Protein AF-A0A841CAV8-F1 (afdb_monomer)

Mean predicted aligned error: 8.05 Å

Radius of gyration: 26.94 Å; Cα contacts (8 Å, |Δi|>4): 387; chains: 1; bounding box: 89×39×84 Å

Sequence (349 aa):
MVSGVLVPITGLLGVVVVVTGWLSVLRTVFTPRRTSSRIARGSVRAVVAVVFPLARHLPHQLRERVLDTCTPVSVFLMAWCWLGLQVVGFGLLAVSTGATPPRFTEVVRFFMLEGVGAAAGLVLPAWVSCVMVLSVFMVHLLRLTDSFRRRELSVAGLMATAETPLDAESLLADYLRTGSREQLDGMFAQWSAWLADIRATHVSYPSLLYYRPASQFVWLRAAVVVLDAAALVQAVAPNWAPPHTRALLHTGTCCLHESAIRLGLHVPKSVVSLHGREEHAFTDSVRGAVSAGLPPERTGQDAWWAFQAARTRYAPHISAISARLMYDFELPAPPVEPVPDVRKKVPSA

Solvent-accessible surface area (backbone atoms only — not comparable to full-atom values): 18844 Å² total; per-residue (Å²): 113,74,70,71,58,48,33,60,52,38,28,50,51,9,51,54,37,35,52,50,32,50,52,40,50,46,36,46,67,74,46,98,47,94,58,41,26,71,57,58,53,45,23,37,50,55,40,47,68,54,50,53,68,58,35,72,79,42,59,69,76,57,20,54,58,56,47,49,46,42,29,63,52,16,54,50,46,29,50,51,53,44,49,47,31,43,55,52,10,49,49,29,38,27,39,38,53,71,29,74,80,70,49,74,68,50,50,52,36,35,68,69,69,46,62,62,73,68,29,39,85,50,27,62,61,47,43,52,50,50,52,50,53,52,54,52,48,52,54,41,53,54,54,51,52,53,54,49,49,58,58,49,49,57,42,52,51,53,57,75,75,48,65,89,77,82,44,29,56,57,55,44,25,52,42,34,61,71,66,34,62,63,58,47,23,52,52,30,43,51,52,23,51,50,33,47,49,49,39,59,46,42,38,43,38,64,46,58,78,49,53,66,62,97,54,94,72,37,65,66,58,52,50,46,29,55,46,47,29,36,29,49,40,50,20,32,17,63,86,75,38,41,85,29,37,61,53,22,53,50,33,43,23,53,28,34,48,54,50,24,51,75,72,71,50,84,74,79,92,52,87,66,64,52,83,92,38,81,88,57,58,64,71,56,49,50,51,49,36,41,75,26,64,45,62,79,73,41,54,74,68,61,17,48,52,47,26,27,67,50,41,36,58,32,52,57,36,46,55,52,44,34,62,74,67,66,55,86,60,95,53,78,75,77,76,93,66,82,80,78,73,81,84,78,81,69,83,82,127

Organism: NCBI:txid1051531

Structure (mmCIF, N/CA/C/O backbone):
data_AF-A0A841CAV8-F1
#
_entry.id   AF-A0A841CAV8-F1
#
loop_
_atom_site.group_PDB
_atom_site.id
_atom_site.type_symbol
_atom_site.label_atom_id
_atom_site.label_alt_id
_atom_site.label_comp_id
_atom_site.label_asym_id
_atom_site.label_entity_id
_atom_site.label_seq_id
_atom_site.pdbx_PDB_ins_code
_atom_site.Cartn_x
_atom_site.Cartn_y
_atom_site.Cartn_z
_atom_site.occupancy
_atom_site.B_iso_or_equiv
_atom_site.auth_seq_id
_atom_site.auth_comp_id
_atom_site.auth_asym_id
_atom_site.auth_atom_id
_atom_site.pdbx_PDB_model_num
ATOM 1 N N . MET A 1 1 ? 15.995 10.958 -50.971 1.00 46.66 1 MET A N 1
ATOM 2 C CA . MET A 1 1 ? 15.099 11.765 -50.105 1.00 46.66 1 MET A CA 1
ATOM 3 C C . MET A 1 1 ? 14.548 10.982 -48.917 1.00 46.66 1 MET A C 1
ATOM 5 O O . MET A 1 1 ? 14.583 11.520 -47.821 1.00 46.66 1 MET A O 1
ATOM 9 N N . VAL A 1 2 ? 14.115 9.723 -49.083 1.00 50.91 2 VAL A N 1
ATOM 10 C CA . VAL A 1 2 ? 13.569 8.896 -47.982 1.00 50.91 2 VAL A CA 1
ATOM 11 C C . VAL A 1 2 ? 14.561 8.712 -46.816 1.00 50.91 2 VAL A C 1
ATOM 13 O O . VAL A 1 2 ? 14.171 8.858 -45.662 1.00 50.91 2 VAL A O 1
ATOM 16 N N . SER A 1 3 ? 15.859 8.520 -47.088 1.00 58.53 3 SER A N 1
ATOM 17 C CA . SER A 1 3 ? 16.895 8.381 -46.046 1.00 58.53 3 SER A CA 1
ATOM 18 C C . SER A 1 3 ? 17.169 9.658 -45.237 1.00 58.53 3 SER A C 1
ATOM 20 O O . SER A 1 3 ? 17.521 9.563 -44.067 1.00 58.53 3 SER A O 1
ATOM 22 N N . GLY A 1 4 ? 16.976 10.849 -45.818 1.00 63.28 4 GLY A N 1
ATOM 23 C CA . GLY A 1 4 ? 17.306 12.125 -45.167 1.00 63.28 4 GLY A CA 1
ATOM 24 C C . GLY A 1 4 ? 16.313 12.550 -44.080 1.00 63.28 4 GLY A C 1
ATOM 25 O O . GLY A 1 4 ? 16.693 13.244 -43.146 1.00 63.28 4 GLY A O 1
ATOM 26 N N . VAL A 1 5 ? 15.055 12.108 -44.179 1.00 71.00 5 VAL A N 1
ATOM 27 C CA . VAL A 1 5 ? 13.988 12.420 -43.207 1.00 71.00 5 VAL A CA 1
ATOM 28 C C . VAL A 1 5 ? 13.876 11.343 -42.122 1.00 71.00 5 VAL A C 1
ATOM 30 O O . VAL A 1 5 ? 13.530 11.646 -40.984 1.00 71.00 5 VAL A O 1
ATOM 33 N N . LEU A 1 6 ? 14.223 10.092 -42.435 1.00 77.50 6 LEU A N 1
ATOM 34 C CA . LEU A 1 6 ? 14.190 8.985 -41.473 1.00 77.50 6 LEU A CA 1
ATOM 35 C C . LEU A 1 6 ? 15.182 9.183 -40.319 1.00 77.50 6 LEU A C 1
ATOM 37 O O . LEU A 1 6 ? 14.815 8.997 -39.165 1.00 77.50 6 LEU A O 1
ATOM 41 N N . VAL A 1 7 ? 16.404 9.631 -40.616 1.00 83.00 7 VAL A N 1
ATOM 42 C CA . VAL A 1 7 ? 17.469 9.846 -39.622 1.00 83.00 7 VAL A CA 1
ATOM 43 C C . VAL A 1 7 ? 17.076 10.824 -38.495 1.00 83.00 7 VAL A C 1
ATOM 45 O O . VAL A 1 7 ? 17.168 10.433 -37.326 1.00 83.00 7 VAL A O 1
ATOM 48 N N . PRO A 1 8 ? 16.595 12.056 -38.774 1.00 85.25 8 PRO A N 1
ATOM 49 C CA . PRO A 1 8 ? 16.203 12.987 -37.715 1.00 85.25 8 PRO A CA 1
ATOM 50 C C . PRO A 1 8 ? 14.976 12.507 -36.929 1.00 85.25 8 PRO A C 1
ATOM 52 O O . PRO A 1 8 ? 14.904 12.736 -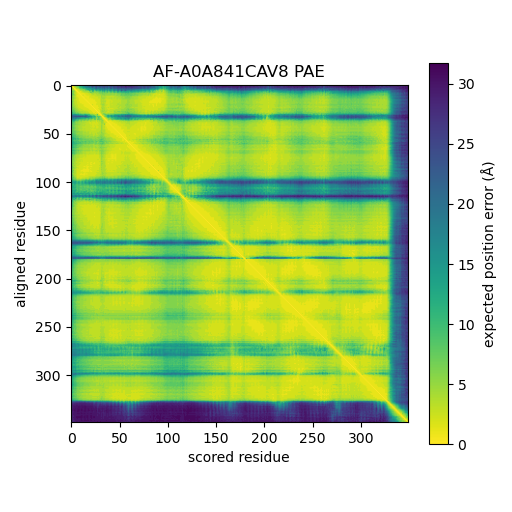35.722 1.00 85.25 8 PRO A O 1
ATOM 55 N N . ILE A 1 9 ? 14.039 11.796 -37.569 1.00 89.88 9 ILE A N 1
ATOM 56 C CA . ILE A 1 9 ? 12.879 11.208 -36.881 1.00 89.88 9 ILE A CA 1
ATOM 57 C C . ILE A 1 9 ? 13.332 10.123 -35.897 1.00 89.88 9 ILE A C 1
ATOM 59 O O . ILE A 1 9 ? 12.879 10.110 -34.752 1.00 89.88 9 ILE A O 1
ATOM 63 N N . THR A 1 10 ? 14.243 9.235 -36.306 1.00 89.50 10 THR A N 1
ATOM 64 C CA . THR A 1 10 ? 14.798 8.190 -35.432 1.00 89.50 10 THR A CA 1
ATOM 65 C C . THR A 1 10 ? 15.549 8.795 -34.247 1.00 89.50 10 THR A C 1
ATOM 67 O O . THR A 1 10 ? 15.348 8.356 -33.114 1.00 89.50 10 THR A O 1
ATOM 70 N N . GLY A 1 11 ? 16.351 9.839 -34.481 1.00 90.69 11 GLY A N 1
ATOM 71 C CA . GLY A 1 11 ? 17.045 10.563 -33.415 1.00 90.69 11 GLY A CA 1
ATOM 72 C C . GLY A 1 11 ? 16.073 11.196 -32.417 1.00 90.69 11 GLY A C 1
ATOM 73 O O . GLY A 1 11 ? 16.193 10.978 -31.211 1.00 90.69 11 GLY A O 1
ATOM 74 N N . LEU A 1 12 ? 15.049 11.905 -32.908 1.00 94.31 12 LEU A N 1
ATOM 75 C CA . LEU A 1 12 ? 14.015 12.507 -32.063 1.00 94.31 12 LEU A CA 1
ATOM 76 C C . LEU A 1 12 ? 13.273 11.452 -31.231 1.00 94.31 12 LEU A C 1
ATOM 78 O O . LEU A 1 12 ? 13.067 11.643 -30.031 1.00 94.31 12 LEU A O 1
ATOM 82 N N . LEU A 1 13 ? 12.904 10.325 -31.844 1.00 94.81 13 LEU A N 1
ATOM 83 C CA . LEU A 1 13 ? 12.260 9.218 -31.142 1.00 94.81 13 LEU A CA 1
ATOM 84 C C . LEU A 1 13 ? 13.163 8.660 -30.032 1.00 94.81 13 LEU A C 1
ATOM 86 O O . LEU A 1 13 ? 12.686 8.434 -28.921 1.00 94.81 13 LEU A O 1
ATOM 90 N N . GLY A 1 14 ? 14.461 8.500 -30.301 1.00 93.50 14 GLY A N 1
ATOM 91 C CA . GLY A 1 14 ? 15.451 8.090 -29.305 1.00 93.50 14 GLY A CA 1
ATOM 92 C C . GLY A 1 14 ? 15.496 9.030 -28.099 1.00 93.50 14 GLY A C 1
ATOM 93 O O . GLY A 1 14 ? 15.375 8.571 -26.961 1.00 93.50 14 GLY A O 1
ATOM 94 N N . VAL A 1 15 ? 15.558 10.349 -28.335 1.00 95.50 15 VAL A N 1
ATOM 95 C CA . VAL A 1 15 ? 15.501 11.361 -27.261 1.00 95.50 15 VAL A CA 1
ATOM 96 C C . VAL A 1 15 ? 14.217 11.222 -26.442 1.00 95.50 15 VAL A C 1
ATOM 98 O O . VAL A 1 15 ? 14.270 11.169 -25.213 1.00 95.50 15 VAL A O 1
ATOM 101 N N . VAL A 1 16 ? 13.057 11.129 -27.101 1.00 96.88 16 VAL A N 1
ATOM 102 C CA . VAL A 1 16 ? 11.756 11.005 -26.424 1.00 96.88 16 VAL A CA 1
ATOM 103 C C . VAL A 1 16 ? 11.708 9.761 -25.535 1.00 96.88 16 VAL A C 1
ATOM 105 O O . VAL A 1 16 ? 11.210 9.836 -24.408 1.00 96.88 16 VAL A O 1
ATOM 108 N N . VAL A 1 17 ? 12.244 8.631 -26.001 1.00 96.06 17 VAL A N 1
ATOM 109 C CA . VAL A 1 17 ? 12.296 7.376 -25.238 1.00 96.06 17 VAL A CA 1
ATOM 110 C C . VAL A 1 17 ? 13.185 7.517 -23.996 1.00 96.06 17 VAL A C 1
ATOM 112 O O . VAL A 1 17 ? 12.719 7.212 -22.893 1.00 96.06 17 VAL A O 1
ATOM 115 N N . VAL A 1 18 ? 14.410 8.043 -24.138 1.00 96.19 18 VAL A N 1
ATOM 116 C CA . VAL A 1 18 ? 15.343 8.268 -23.011 1.00 96.19 18 VAL A CA 1
ATOM 117 C C . VAL A 1 18 ? 14.721 9.195 -21.965 1.00 96.19 18 VAL A C 1
ATOM 119 O O . VAL A 1 18 ? 14.646 8.859 -20.779 1.00 96.19 18 VAL A O 1
ATOM 122 N N . VAL A 1 19 ? 14.194 10.342 -22.406 1.00 96.19 19 VAL A N 1
ATOM 123 C CA . VAL A 1 19 ? 13.576 11.339 -21.521 1.00 96.19 19 VAL A CA 1
ATOM 124 C C . VAL A 1 19 ? 12.341 10.767 -20.825 1.00 96.19 19 VAL A C 1
ATOM 126 O O . VAL A 1 19 ? 12.143 10.997 -19.632 1.00 96.19 19 VAL A O 1
ATOM 129 N N . THR A 1 20 ? 11.525 9.968 -21.517 1.00 94.75 20 THR A N 1
ATOM 130 C CA . THR A 1 20 ? 10.371 9.289 -20.905 1.00 94.75 20 THR A CA 1
ATOM 131 C C . THR A 1 20 ? 10.811 8.300 -19.823 1.00 94.75 20 THR A C 1
ATOM 133 O O . THR A 1 20 ? 10.182 8.241 -18.761 1.00 94.75 20 THR A O 1
ATOM 136 N N . GLY A 1 21 ? 11.906 7.567 -20.053 1.00 94.31 21 GLY A N 1
ATOM 137 C CA . GLY A 1 21 ? 12.540 6.706 -19.055 1.00 94.31 21 GLY A CA 1
ATOM 138 C C . GLY A 1 21 ? 12.947 7.488 -17.805 1.00 94.31 21 GLY A C 1
ATOM 139 O O . GLY A 1 21 ? 12.505 7.160 -16.701 1.00 94.31 21 GLY A O 1
ATOM 140 N N . TRP A 1 22 ? 13.696 8.582 -17.971 1.00 94.81 22 TRP A N 1
ATOM 141 C CA . TRP A 1 22 ? 14.101 9.453 -16.859 1.00 94.81 22 TRP A CA 1
ATOM 142 C C . TRP A 1 22 ? 12.915 10.056 -16.113 1.00 94.81 22 TRP A C 1
ATOM 144 O O . TRP A 1 22 ? 12.862 9.991 -14.886 1.00 94.81 22 TRP A O 1
ATOM 154 N N . LEU A 1 23 ? 11.912 10.574 -16.824 1.00 92.50 23 LEU A N 1
ATOM 155 C CA . LEU A 1 23 ? 10.700 11.103 -16.201 1.00 92.50 23 LEU A CA 1
ATOM 156 C C . LEU A 1 23 ? 9.940 10.022 -15.429 1.00 92.50 23 LEU A C 1
ATOM 158 O O . LEU A 1 23 ? 9.369 10.316 -14.379 1.00 92.50 23 LEU A O 1
ATOM 162 N N . SER A 1 24 ? 9.923 8.776 -15.910 1.00 92.88 24 SER A N 1
ATOM 163 C CA . SER A 1 24 ? 9.319 7.665 -15.173 1.00 92.88 24 SER A CA 1
ATOM 164 C C . SER A 1 24 ? 10.075 7.368 -13.878 1.00 92.88 24 SER A C 1
ATOM 166 O O . SER A 1 24 ? 9.434 7.176 -12.842 1.00 92.88 24 SER A O 1
ATOM 168 N N . VAL A 1 25 ? 11.406 7.346 -13.922 1.00 92.25 25 VAL A N 1
ATOM 169 C CA . VAL A 1 25 ? 12.279 7.120 -12.759 1.00 92.25 25 VAL A CA 1
ATOM 170 C C . VAL A 1 25 ? 12.095 8.237 -11.728 1.00 92.25 25 VAL A C 1
ATOM 172 O O . VAL A 1 25 ? 11.726 7.972 -10.582 1.00 92.25 25 VAL A O 1
ATOM 175 N N . LEU A 1 26 ? 12.223 9.496 -12.158 1.00 89.88 26 LEU A N 1
ATOM 176 C CA . LEU A 1 26 ? 12.065 10.676 -11.305 1.00 89.88 26 LEU A CA 1
ATOM 177 C C . LEU A 1 26 ? 10.678 10.741 -10.655 1.00 89.88 26 LEU A C 1
ATOM 179 O O . LEU A 1 26 ? 10.557 11.013 -9.458 1.00 89.88 26 LEU A O 1
ATOM 183 N N . ARG A 1 27 ? 9.621 10.434 -11.417 1.00 87.88 27 ARG A N 1
ATOM 184 C CA . ARG A 1 27 ? 8.248 10.390 -10.890 1.00 87.88 27 ARG A CA 1
ATOM 185 C C . ARG A 1 27 ? 8.030 9.277 -9.878 1.00 87.88 27 ARG A C 1
ATOM 187 O O . ARG A 1 27 ? 7.235 9.464 -8.969 1.00 87.88 27 ARG A O 1
ATOM 194 N N . THR A 1 28 ? 8.686 8.133 -10.049 1.00 87.44 28 THR A N 1
ATOM 195 C CA . THR A 1 28 ? 8.487 6.975 -9.165 1.00 87.44 28 THR A CA 1
ATOM 196 C C . THR A 1 28 ? 9.237 7.134 -7.848 1.00 87.44 28 THR A C 1
ATOM 198 O O . THR A 1 28 ? 8.738 6.692 -6.820 1.00 87.44 28 THR A O 1
ATOM 201 N N . VAL A 1 29 ? 10.421 7.755 -7.866 1.00 87.31 29 VAL A N 1
ATOM 202 C CA . VAL A 1 29 ? 11.291 7.810 -6.679 1.00 87.31 29 VAL A CA 1
ATOM 203 C C . VAL A 1 29 ? 11.276 9.166 -5.983 1.00 87.31 29 VAL A C 1
ATOM 205 O O . VAL A 1 29 ? 11.232 9.213 -4.756 1.00 87.31 29 VAL A O 1
ATOM 208 N N . PHE A 1 30 ? 11.298 10.269 -6.730 1.00 83.50 30 PHE A N 1
ATOM 209 C CA . PHE A 1 30 ? 11.519 11.599 -6.150 1.00 83.50 30 PHE A CA 1
ATOM 210 C C . PHE A 1 30 ? 10.271 12.464 -6.066 1.00 83.50 30 PHE A C 1
ATOM 212 O O . PHE A 1 30 ? 10.266 13.430 -5.312 1.00 83.50 30 PHE A O 1
ATOM 219 N N . THR A 1 31 ? 9.218 12.156 -6.824 1.00 78.38 31 THR A N 1
ATOM 220 C CA . THR A 1 31 ? 8.048 13.035 -6.872 1.00 78.38 31 THR A CA 1
ATOM 221 C C . THR A 1 31 ? 6.923 12.505 -5.977 1.00 78.38 31 THR A C 1
ATOM 223 O O . THR A 1 31 ? 6.284 11.519 -6.349 1.00 78.38 31 THR A O 1
ATOM 226 N N . PRO A 1 32 ? 6.609 13.157 -4.842 1.00 60.00 32 PRO A N 1
ATOM 227 C CA . PRO A 1 32 ? 5.472 12.788 -4.003 1.00 60.00 32 PRO A CA 1
ATOM 228 C C . PRO A 1 32 ? 4.170 13.210 -4.700 1.00 60.00 32 PRO A C 1
ATOM 230 O O . PRO A 1 32 ? 3.638 14.296 -4.484 1.00 60.00 32 PRO A O 1
ATOM 233 N N . ARG A 1 33 ? 3.668 12.385 -5.625 1.00 63.97 33 ARG A N 1
ATOM 234 C CA . ARG A 1 33 ? 2.391 12.611 -6.325 1.00 63.97 33 ARG A CA 1
ATOM 235 C C . ARG A 1 33 ? 1.371 11.550 -5.941 1.00 63.97 33 ARG A C 1
ATOM 237 O O . ARG A 1 33 ? 1.714 10.415 -5.642 1.00 63.97 33 ARG A O 1
ATOM 244 N N . ARG A 1 34 ? 0.087 11.893 -6.100 1.00 63.12 34 ARG A N 1
ATOM 245 C CA . ARG A 1 34 ? -1.072 10.997 -5.889 1.00 63.12 34 ARG A CA 1
ATOM 246 C C . ARG A 1 34 ? -1.061 9.706 -6.729 1.00 63.12 34 ARG A C 1
ATOM 248 O O . ARG A 1 34 ? -1.908 8.833 -6.523 1.00 63.12 34 ARG A O 1
ATOM 255 N N . THR A 1 35 ? -0.144 9.570 -7.692 1.00 69.31 35 THR A N 1
ATOM 256 C CA . THR A 1 35 ? -0.021 8.376 -8.537 1.00 69.31 35 THR A CA 1
ATOM 257 C C . THR A 1 35 ? 1.433 8.090 -8.900 1.00 69.31 35 THR A C 1
ATOM 259 O O . THR A 1 35 ? 2.135 8.977 -9.385 1.00 69.31 35 THR A O 1
ATOM 262 N N . SER A 1 36 ? 1.844 6.833 -8.719 1.00 78.75 36 SER A N 1
ATOM 263 C CA . SER A 1 36 ? 3.100 6.295 -9.248 1.00 78.75 36 SER A CA 1
ATOM 264 C C . SER A 1 36 ? 3.104 6.252 -10.788 1.00 78.75 36 SER A C 1
ATOM 266 O O . SER A 1 36 ? 2.050 6.346 -11.440 1.00 78.75 36 SER A O 1
ATOM 268 N N . SER A 1 37 ? 4.289 6.103 -11.388 1.00 87.06 37 SER A N 1
ATOM 269 C CA . SER A 1 37 ? 4.463 6.089 -12.846 1.00 87.06 37 SER A CA 1
ATOM 270 C C . SER A 1 37 ? 3.639 4.987 -13.529 1.00 87.06 37 SER A C 1
ATOM 272 O O . SER A 1 37 ? 3.190 4.013 -12.916 1.00 87.06 37 SER A O 1
ATOM 274 N N . ARG A 1 38 ? 3.405 5.140 -14.840 1.00 89.31 38 ARG A N 1
ATOM 275 C CA . ARG A 1 38 ? 2.711 4.110 -15.632 1.00 89.31 38 ARG A CA 1
ATOM 276 C C . ARG A 1 38 ? 3.502 2.801 -15.664 1.00 89.31 38 ARG A C 1
ATOM 278 O O . ARG A 1 38 ? 2.875 1.753 -15.629 1.00 89.31 38 ARG A O 1
ATOM 285 N N . ILE A 1 39 ? 4.835 2.871 -15.665 1.00 90.44 39 ILE A N 1
ATOM 286 C CA . ILE A 1 39 ? 5.710 1.693 -15.675 1.00 90.44 39 ILE A CA 1
ATOM 287 C C . ILE A 1 39 ? 5.604 0.938 -14.350 1.00 90.44 39 ILE A C 1
ATOM 289 O O . ILE A 1 39 ? 5.341 -0.255 -14.373 1.00 90.44 39 ILE A O 1
ATOM 293 N N . ALA A 1 40 ? 5.687 1.631 -13.210 1.00 90.19 40 ALA A N 1
ATOM 294 C CA . ALA A 1 40 ? 5.557 1.005 -11.892 1.00 90.19 40 ALA A CA 1
ATOM 295 C C . ALA A 1 40 ? 4.192 0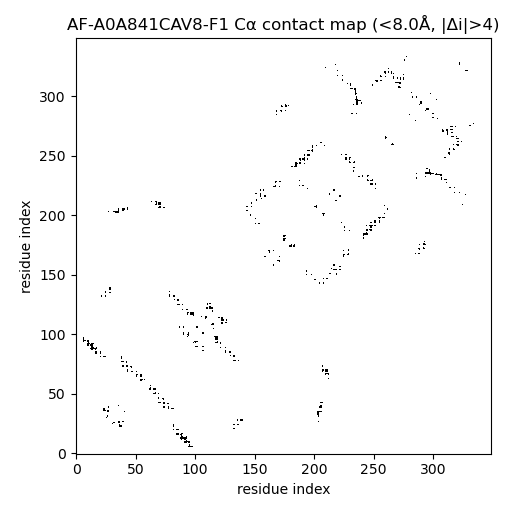.323 -11.691 1.00 90.19 40 ALA A C 1
ATOM 297 O O . ALA A 1 40 ? 4.095 -0.799 -11.207 1.00 90.19 40 ALA A O 1
ATOM 298 N N . ARG A 1 41 ? 3.100 0.985 -12.096 1.00 91.62 41 ARG A N 1
ATOM 299 C CA . ARG A 1 41 ? 1.759 0.376 -12.032 1.00 91.62 41 ARG A CA 1
ATOM 300 C C . ARG A 1 41 ? 1.588 -0.746 -13.052 1.00 91.62 41 ARG A C 1
ATOM 302 O O . ARG A 1 41 ? 0.910 -1.726 -12.764 1.00 91.62 41 ARG A O 1
ATOM 309 N N . GLY A 1 42 ? 2.153 -0.576 -14.244 1.00 93.12 42 GLY A N 1
ATOM 310 C CA . GLY A 1 42 ? 2.103 -1.553 -15.324 1.00 93.12 42 GLY A CA 1
ATOM 311 C C . GLY A 1 42 ? 2.820 -2.844 -14.953 1.00 93.12 42 GLY A C 1
ATOM 312 O O . GLY A 1 42 ? 2.243 -3.907 -15.147 1.00 93.12 42 GLY A O 1
ATOM 313 N N . SER A 1 43 ? 4.007 -2.756 -14.345 1.00 94.44 43 SER A N 1
ATOM 314 C CA . SER A 1 43 ? 4.773 -3.929 -13.916 1.00 94.44 43 SER A CA 1
ATOM 315 C C . SER A 1 43 ? 4.023 -4.730 -12.855 1.00 94.44 43 SER A C 1
ATOM 317 O O . SER A 1 43 ? 3.853 -5.934 -13.018 1.00 94.44 43 SER A O 1
ATOM 319 N N . VAL A 1 44 ? 3.465 -4.062 -11.838 1.00 94.50 44 VAL A N 1
ATOM 320 C CA . VAL A 1 44 ? 2.635 -4.717 -10.814 1.00 94.50 44 VAL A CA 1
ATOM 321 C C . VAL A 1 44 ? 1.424 -5.402 -11.440 1.00 94.50 44 VAL A C 1
ATOM 323 O O . VAL A 1 44 ? 1.162 -6.567 -11.162 1.00 94.50 44 VAL A O 1
ATOM 326 N N . ARG A 1 45 ? 0.689 -4.715 -12.324 1.00 94.44 45 ARG A N 1
ATOM 327 C CA . ARG A 1 45 ? -0.474 -5.318 -12.997 1.00 94.44 45 ARG A CA 1
ATOM 328 C C . ARG A 1 45 ? -0.091 -6.510 -13.864 1.00 94.44 45 ARG A C 1
ATOM 330 O O . ARG A 1 45 ? -0.827 -7.487 -13.854 1.00 94.44 45 ARG A O 1
ATOM 337 N N . ALA A 1 46 ? 1.015 -6.424 -14.601 1.00 95.69 46 ALA A N 1
ATOM 338 C CA . ALA A 1 46 ? 1.484 -7.499 -15.467 1.00 95.69 46 ALA A CA 1
ATOM 339 C C . ALA A 1 46 ? 1.809 -8.755 -14.651 1.00 95.69 46 ALA A C 1
ATOM 341 O O . ALA A 1 46 ? 1.317 -9.833 -14.968 1.00 95.69 46 ALA A O 1
ATOM 342 N N . VAL A 1 47 ? 2.550 -8.602 -13.550 1.00 96.38 47 VAL A N 1
ATOM 343 C CA . VAL A 1 47 ? 2.878 -9.726 -12.664 1.00 96.38 47 VAL A CA 1
ATOM 344 C C . VAL A 1 47 ? 1.623 -10.285 -12.005 1.00 96.38 47 VAL A C 1
ATOM 346 O O . VAL A 1 47 ? 1.400 -11.487 -12.053 1.00 96.38 47 VAL A O 1
ATOM 349 N N . VAL A 1 48 ? 0.752 -9.436 -11.459 1.00 94.25 48 VAL A N 1
ATOM 350 C CA . VAL A 1 48 ? -0.498 -9.873 -10.814 1.00 94.25 48 VAL A CA 1
ATOM 351 C C . VAL A 1 48 ? -1.422 -10.600 -11.792 1.00 94.25 48 VAL A C 1
ATOM 353 O O . VAL A 1 48 ? -2.032 -11.596 -11.412 1.00 94.25 48 VAL A O 1
ATOM 356 N N . ALA A 1 49 ? -1.520 -10.139 -13.041 1.00 94.38 49 ALA A N 1
ATOM 357 C CA . ALA A 1 49 ? -2.342 -10.772 -14.072 1.00 94.38 49 ALA A CA 1
ATOM 358 C C . ALA A 1 49 ? -1.866 -12.187 -14.425 1.00 94.38 49 ALA A C 1
ATOM 360 O O . ALA A 1 49 ? -2.687 -13.013 -14.808 1.00 94.38 49 ALA A O 1
ATOM 361 N N . VAL A 1 50 ? -0.572 -12.470 -14.264 1.00 95.12 50 VAL A N 1
ATOM 362 C CA . VAL A 1 50 ? -0.011 -13.813 -14.439 1.00 95.12 50 VAL A CA 1
ATOM 363 C C . VAL A 1 50 ? -0.137 -14.610 -13.143 1.00 95.12 50 VAL A C 1
ATOM 365 O O . VAL A 1 50 ? -0.750 -15.668 -13.125 1.00 95.12 50 VAL A O 1
ATOM 368 N N . VAL A 1 51 ? 0.384 -14.096 -12.032 1.00 94.25 51 VAL A N 1
ATOM 369 C CA . VAL A 1 51 ? 0.558 -14.871 -10.798 1.00 94.25 51 VAL A CA 1
ATOM 370 C C . VAL A 1 51 ? -0.771 -15.224 -10.124 1.00 94.25 51 VAL A C 1
ATOM 372 O O . VAL A 1 51 ? -0.938 -16.356 -9.679 1.00 94.25 51 VAL A O 1
ATOM 375 N N . PHE A 1 52 ? -1.740 -14.304 -10.057 1.00 92.88 52 PHE A N 1
ATOM 376 C CA . PHE A 1 52 ? -2.981 -14.543 -9.304 1.00 92.88 52 PHE A CA 1
ATOM 377 C C . PHE A 1 52 ? -3.859 -15.655 -9.898 1.00 92.88 52 PHE A C 1
ATOM 379 O O . PHE A 1 52 ? -4.351 -16.472 -9.122 1.00 92.88 52 PHE A O 1
ATOM 386 N N . PRO A 1 53 ? -4.085 -15.729 -11.226 1.00 93.62 53 PRO A N 1
ATOM 387 C CA . PRO A 1 53 ? -4.789 -16.862 -11.820 1.00 93.62 53 PRO A CA 1
ATOM 388 C C . PRO A 1 53 ? -4.113 -18.202 -11.531 1.00 93.62 53 PRO A C 1
ATOM 390 O O . PRO A 1 53 ? -4.808 -19.136 -11.148 1.00 93.62 53 PRO A O 1
ATOM 393 N N . LEU A 1 54 ? -2.778 -18.282 -11.626 1.00 92.38 54 LEU A N 1
ATOM 394 C CA . LEU A 1 54 ? -2.045 -19.503 -11.273 1.00 92.38 54 LEU A CA 1
ATOM 395 C C . LEU A 1 54 ? -2.245 -19.859 -9.795 1.00 92.38 54 LEU A C 1
ATOM 397 O O . LEU A 1 54 ? -2.600 -20.988 -9.474 1.00 92.38 54 LEU A O 1
ATOM 401 N N . ALA A 1 55 ? -2.086 -18.879 -8.906 1.00 92.12 55 ALA A N 1
ATOM 402 C CA . ALA A 1 55 ? -2.173 -19.051 -7.460 1.00 92.12 55 ALA A CA 1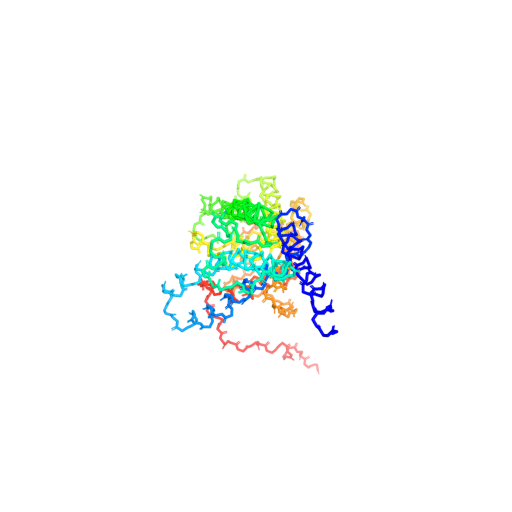
ATOM 403 C C . ALA A 1 55 ? -3.529 -19.611 -6.982 1.00 92.12 55 ALA A C 1
ATOM 405 O O . ALA A 1 55 ? -3.568 -20.336 -5.990 1.00 92.12 55 ALA A O 1
ATOM 406 N N . ARG A 1 56 ? -4.634 -19.336 -7.696 1.00 90.44 56 ARG A N 1
ATOM 407 C CA . ARG A 1 56 ? -5.976 -19.860 -7.360 1.00 90.44 56 ARG A CA 1
ATOM 408 C C . ARG A 1 56 ? -6.088 -21.377 -7.431 1.00 90.44 56 ARG A C 1
ATOM 410 O O . ARG A 1 56 ? -6.933 -21.940 -6.746 1.00 90.44 56 ARG A O 1
ATOM 417 N N . HIS A 1 57 ? -5.276 -22.016 -8.265 1.00 91.94 57 HIS A N 1
ATOM 418 C CA . HIS A 1 57 ? -5.327 -23.461 -8.485 1.00 91.94 57 HIS A CA 1
ATOM 419 C C . HIS A 1 57 ? -4.323 -24.229 -7.620 1.00 91.94 57 HIS A C 1
ATOM 421 O O . HIS A 1 57 ? -4.257 -25.453 -7.698 1.00 91.94 57 HIS A O 1
ATOM 427 N N . LEU A 1 58 ? -3.527 -23.526 -6.810 1.00 91.31 58 LEU A N 1
ATOM 428 C CA . LEU A 1 58 ? -2.476 -24.124 -5.996 1.00 91.31 58 LEU A CA 1
ATOM 429 C C . LEU A 1 58 ? -2.966 -24.405 -4.568 1.00 91.31 58 LEU A C 1
ATOM 431 O O . LEU A 1 58 ? -3.787 -23.653 -4.037 1.00 91.31 58 LEU A O 1
ATOM 435 N N . PRO A 1 59 ? -2.425 -25.446 -3.907 1.00 90.69 59 PRO A N 1
ATOM 436 C CA . PRO A 1 59 ? -2.674 -25.676 -2.490 1.00 90.69 59 PRO A CA 1
ATOM 437 C C . PRO A 1 59 ? -2.115 -24.520 -1.653 1.00 90.69 59 PRO A C 1
ATOM 439 O O . PRO A 1 59 ? -1.126 -23.893 -2.039 1.00 90.69 59 PRO A O 1
ATOM 442 N N . HIS A 1 60 ? -2.708 -24.284 -0.479 1.00 86.12 60 HIS A N 1
ATOM 443 C CA . HIS A 1 60 ? -2.427 -23.133 0.392 1.00 86.12 60 HIS A CA 1
ATOM 444 C C . HIS A 1 60 ? -0.928 -22.817 0.542 1.00 86.12 60 HIS A C 1
ATOM 446 O O . HIS A 1 60 ? -0.494 -21.707 0.252 1.00 86.12 60 HIS A O 1
ATOM 452 N N . GLN A 1 61 ? -0.102 -23.799 0.919 1.00 85.69 61 GLN A N 1
ATOM 453 C CA . GLN A 1 61 ? 1.334 -23.573 1.142 1.00 85.69 61 GLN A CA 1
ATOM 454 C C . GLN A 1 61 ? 2.079 -23.090 -0.113 1.00 85.69 61 GLN A C 1
ATOM 456 O O . GLN A 1 61 ? 2.973 -22.250 -0.022 1.00 85.69 61 GLN A O 1
ATOM 461 N N . LEU A 1 62 ? 1.732 -23.622 -1.287 1.00 88.50 62 LEU A N 1
ATOM 462 C CA . LEU A 1 62 ? 2.379 -23.246 -2.542 1.00 88.50 62 LEU A CA 1
ATOM 463 C C . LEU A 1 62 ? 1.815 -21.928 -3.082 1.00 88.50 62 LEU A C 1
ATOM 465 O O . LEU A 1 62 ? 2.570 -21.117 -3.614 1.00 88.50 62 LEU A O 1
ATOM 469 N N . ARG A 1 63 ? 0.514 -21.690 -2.886 1.00 90.50 63 ARG A N 1
ATOM 470 C CA . ARG A 1 63 ? -0.149 -20.418 -3.179 1.00 90.50 63 ARG A CA 1
ATOM 471 C C . ARG A 1 63 ? 0.542 -19.265 -2.459 1.00 90.50 63 ARG A C 1
ATOM 473 O O . ARG A 1 63 ? 0.903 -18.296 -3.116 1.00 90.50 63 ARG A O 1
ATOM 480 N N . GLU A 1 64 ? 0.792 -19.397 -1.158 1.00 89.19 64 GLU A N 1
ATOM 481 C CA . GLU A 1 64 ? 1.480 -18.369 -0.368 1.00 89.19 64 GLU A CA 1
ATOM 482 C C . GLU A 1 64 ? 2.878 -18.058 -0.910 1.00 89.19 64 GLU A C 1
ATOM 484 O O . GLU A 1 64 ? 3.205 -16.896 -1.142 1.00 89.19 64 GLU A O 1
ATOM 489 N N . ARG A 1 65 ? 3.671 -19.094 -1.216 1.00 89.44 65 ARG A N 1
ATOM 490 C CA . ARG A 1 65 ? 5.013 -18.929 -1.803 1.00 89.44 65 ARG A CA 1
ATOM 491 C C . ARG A 1 65 ? 4.972 -18.218 -3.152 1.00 89.44 65 ARG A C 1
ATOM 493 O O . ARG A 1 65 ? 5.788 -17.343 -3.415 1.00 89.44 65 ARG A O 1
ATOM 500 N N . VAL A 1 66 ? 4.030 -18.592 -4.013 1.00 92.50 66 VAL A N 1
ATOM 501 C CA . VAL A 1 66 ? 3.877 -17.996 -5.345 1.00 92.50 66 VAL A CA 1
ATOM 502 C C . VAL A 1 66 ? 3.410 -16.544 -5.236 1.00 92.50 66 VAL A C 1
ATOM 504 O O . VAL A 1 66 ? 3.965 -15.673 -5.906 1.00 92.50 66 VAL A O 1
ATOM 507 N N . LEU A 1 67 ? 2.449 -16.248 -4.360 1.00 91.94 67 LEU A N 1
ATOM 508 C CA . LEU A 1 67 ? 1.983 -14.882 -4.125 1.00 91.94 67 LEU A CA 1
ATOM 509 C C . LEU A 1 67 ? 3.089 -13.983 -3.557 1.00 91.94 67 LEU A C 1
ATOM 511 O O . LEU A 1 67 ? 3.181 -12.831 -3.975 1.00 91.94 67 LEU A O 1
ATOM 515 N N . ASP A 1 68 ? 3.966 -14.500 -2.695 1.00 91.81 68 ASP A N 1
ATOM 516 C CA . ASP A 1 68 ? 5.093 -13.738 -2.140 1.00 91.81 68 ASP A CA 1
ATOM 517 C C . ASP A 1 68 ? 6.087 -13.262 -3.215 1.00 91.81 68 ASP A C 1
ATOM 519 O O . ASP A 1 68 ? 6.665 -12.178 -3.119 1.00 91.81 68 ASP A O 1
ATOM 523 N N . THR A 1 69 ? 6.197 -13.988 -4.335 1.00 92.25 69 THR A N 1
ATOM 524 C CA . THR A 1 69 ? 7.032 -13.552 -5.469 1.00 92.25 69 THR A CA 1
ATOM 525 C C . THR A 1 69 ? 6.470 -12.346 -6.228 1.00 92.25 69 THR A C 1
ATOM 527 O O . THR A 1 69 ? 7.217 -11.686 -6.957 1.00 92.25 69 THR A O 1
ATOM 530 N N . CYS A 1 70 ? 5.185 -12.003 -6.056 1.00 92.94 70 CYS A N 1
ATOM 531 C CA . CYS A 1 70 ? 4.541 -10.922 -6.809 1.00 92.94 70 CYS A CA 1
ATOM 532 C C . CYS A 1 70 ? 5.304 -9.607 -6.677 1.00 92.94 70 CYS A C 1
ATOM 534 O O . CYS A 1 70 ? 5.568 -8.932 -7.675 1.00 92.94 70 CYS A O 1
ATOM 536 N N . THR A 1 71 ? 5.667 -9.231 -5.454 1.00 91.69 71 THR A N 1
ATOM 537 C CA . THR A 1 71 ? 6.333 -7.955 -5.213 1.00 91.69 71 THR A CA 1
ATOM 538 C C . THR A 1 71 ? 7.748 -7.894 -5.785 1.00 91.69 71 THR A C 1
ATOM 540 O O . THR A 1 71 ? 7.984 -6.993 -6.599 1.00 91.69 71 THR A O 1
ATOM 543 N N . PRO A 1 72 ? 8.689 -8.792 -5.424 1.00 94.50 72 PRO A N 1
ATOM 544 C CA . PRO A 1 72 ? 10.043 -8.724 -5.960 1.00 94.50 72 PRO A CA 1
ATOM 545 C C . PRO A 1 72 ? 10.031 -8.771 -7.490 1.00 94.50 72 PRO A C 1
ATOM 547 O O . PRO A 1 72 ? 10.634 -7.905 -8.123 1.00 94.50 72 PRO A O 1
ATOM 550 N N . VAL A 1 73 ? 9.256 -9.672 -8.103 1.00 96.31 73 VAL A N 1
ATOM 551 C CA . VAL A 1 73 ? 9.173 -9.772 -9.570 1.00 96.31 73 VAL A CA 1
ATOM 552 C C . VAL A 1 73 ? 8.623 -8.485 -10.193 1.00 96.31 73 VAL A C 1
ATOM 554 O O . VAL A 1 73 ? 9.165 -8.017 -11.192 1.00 96.31 73 VAL A O 1
ATOM 557 N N . SER A 1 74 ? 7.610 -7.847 -9.596 1.00 95.12 74 SER A N 1
ATOM 558 C CA . SER A 1 74 ? 7.060 -6.574 -10.102 1.00 95.12 74 SER A CA 1
ATOM 559 C C . SER A 1 74 ? 8.073 -5.432 -10.076 1.00 95.12 74 SER A C 1
ATOM 561 O O . SER A 1 74 ? 8.090 -4.583 -10.974 1.00 95.12 74 SER A O 1
ATOM 563 N N . VAL A 1 75 ? 8.901 -5.392 -9.033 1.00 94.62 75 VAL A N 1
ATOM 564 C CA . VAL A 1 75 ? 9.915 -4.354 -8.831 1.00 94.62 75 VAL A CA 1
ATOM 565 C C . VAL A 1 75 ? 11.101 -4.573 -9.771 1.00 94.62 75 VAL A C 1
ATOM 567 O O . VAL A 1 75 ? 11.548 -3.624 -10.415 1.00 94.62 75 VAL A O 1
ATOM 570 N N . PHE A 1 76 ? 11.550 -5.818 -9.944 1.00 95.94 76 PHE A N 1
ATOM 571 C CA . PHE A 1 76 ? 12.566 -6.148 -10.944 1.00 95.94 76 PHE A CA 1
ATOM 572 C C . PHE A 1 76 ? 12.064 -5.907 -12.367 1.00 95.94 76 PHE A C 1
ATOM 574 O O . PHE A 1 76 ? 12.778 -5.300 -13.159 1.00 95.94 76 PHE A O 1
ATOM 581 N N . LEU A 1 77 ? 10.827 -6.290 -12.698 1.00 96.69 77 LEU A N 1
ATOM 582 C CA . LEU A 1 77 ? 10.235 -6.013 -14.010 1.00 96.69 77 LEU A CA 1
ATOM 583 C C . LEU A 1 77 ? 10.189 -4.506 -14.301 1.00 96.69 77 LEU A C 1
ATOM 585 O O . LEU A 1 77 ? 10.483 -4.084 -15.416 1.00 96.69 77 LEU A O 1
ATOM 589 N N . MET A 1 78 ? 9.879 -3.678 -13.299 1.00 95.44 78 MET A N 1
ATOM 590 C CA . MET A 1 78 ? 9.950 -2.221 -13.433 1.00 95.44 78 MET A CA 1
ATOM 591 C C . MET A 1 78 ? 11.368 -1.748 -13.785 1.00 95.44 78 MET A C 1
ATOM 593 O O . MET A 1 78 ? 11.522 -0.941 -14.703 1.00 95.44 78 MET A O 1
ATOM 597 N N . ALA A 1 79 ? 12.390 -2.254 -13.087 1.00 95.25 79 ALA A N 1
ATOM 598 C CA . ALA A 1 79 ? 13.789 -1.929 -13.367 1.00 95.25 79 ALA A CA 1
ATOM 599 C C . ALA A 1 79 ? 14.203 -2.361 -14.779 1.00 95.25 79 ALA A C 1
ATOM 601 O O . ALA A 1 79 ? 14.800 -1.572 -15.511 1.00 95.25 79 ALA A O 1
ATOM 602 N N . TRP A 1 80 ? 13.812 -3.569 -15.192 1.00 95.88 80 TRP A N 1
ATOM 603 C CA . TRP A 1 80 ? 14.031 -4.075 -16.546 1.00 95.88 80 TRP A CA 1
ATOM 604 C C . TRP A 1 80 ? 13.376 -3.188 -17.601 1.00 95.88 80 TRP A C 1
ATOM 606 O O . TRP A 1 80 ? 14.015 -2.868 -18.599 1.00 95.88 80 TRP A O 1
ATOM 616 N N . CYS A 1 81 ? 12.145 -2.720 -17.380 1.00 95.88 81 CYS A N 1
ATOM 617 C CA . CYS A 1 81 ? 11.501 -1.770 -18.286 1.00 95.88 81 CYS A CA 1
ATOM 618 C C . CYS A 1 81 ? 12.254 -0.434 -18.358 1.00 95.88 81 CYS A C 1
ATOM 620 O O . CYS A 1 81 ? 12.389 0.127 -19.443 1.00 95.88 81 CYS A O 1
ATOM 622 N N . TRP A 1 82 ? 12.751 0.090 -17.233 1.00 96.06 82 TRP A N 1
ATOM 623 C CA . TRP A 1 82 ? 13.539 1.327 -17.238 1.00 96.06 82 TRP A CA 1
ATOM 624 C C . TRP A 1 82 ? 14.855 1.168 -17.988 1.00 96.06 82 TRP A C 1
ATOM 626 O O . TRP A 1 82 ? 15.155 1.997 -18.842 1.00 96.06 82 TRP A O 1
ATOM 636 N N . LEU A 1 83 ? 15.609 0.103 -17.716 1.00 94.62 83 LEU A N 1
ATOM 637 C CA . LEU A 1 83 ? 16.854 -0.188 -18.426 1.00 94.62 83 LEU A CA 1
ATOM 638 C C . LEU A 1 83 ? 16.595 -0.442 -19.912 1.00 94.62 83 LEU A C 1
ATOM 640 O O . LEU A 1 83 ? 17.287 0.124 -20.752 1.00 94.62 83 LEU A O 1
ATOM 644 N N . GLY A 1 84 ? 15.550 -1.202 -20.243 1.00 93.19 84 GLY A N 1
ATOM 645 C CA . GLY A 1 84 ? 15.129 -1.453 -21.618 1.00 93.19 84 GLY A CA 1
ATOM 646 C C . GLY A 1 84 ? 14.813 -0.168 -22.382 1.00 93.19 84 GLY A C 1
ATOM 647 O O . GLY A 1 84 ? 15.242 -0.025 -23.522 1.00 93.19 84 GLY A O 1
ATOM 648 N N . LEU A 1 85 ? 14.148 0.809 -21.752 1.00 94.81 85 LEU A N 1
ATOM 649 C CA . LEU A 1 85 ? 13.932 2.126 -22.363 1.00 94.81 85 LEU A CA 1
ATOM 650 C C . LEU A 1 85 ? 15.249 2.854 -22.642 1.00 94.81 85 LEU A C 1
ATOM 652 O O . LEU A 1 85 ? 15.375 3.456 -23.702 1.00 94.81 85 LEU A O 1
ATOM 656 N N . GLN A 1 86 ? 16.241 2.772 -21.750 1.00 93.75 86 GLN A N 1
ATOM 657 C CA . GLN A 1 86 ? 17.547 3.384 -22.017 1.00 93.75 86 GLN A CA 1
ATOM 658 C C . GLN A 1 86 ? 18.276 2.686 -23.162 1.00 93.75 86 GLN A C 1
ATOM 660 O O . GLN A 1 86 ? 18.753 3.354 -24.075 1.00 93.75 86 GLN A O 1
ATOM 665 N N . VAL A 1 87 ? 18.295 1.353 -23.167 1.00 90.06 87 VAL A N 1
ATOM 666 C CA . VAL A 1 87 ? 18.901 0.559 -24.243 1.00 90.06 87 VAL A CA 1
ATOM 667 C C . VAL A 1 87 ? 18.270 0.895 -25.595 1.00 90.06 87 VAL A C 1
ATOM 669 O O . VAL A 1 87 ? 18.982 1.200 -26.549 1.00 90.06 87 VAL A O 1
ATOM 672 N N . VAL A 1 88 ? 16.937 0.904 -25.674 1.00 91.06 88 VAL A N 1
ATOM 673 C CA . VAL A 1 88 ? 16.209 1.227 -26.909 1.00 91.06 88 VAL A CA 1
ATOM 674 C C . VAL A 1 88 ? 16.426 2.687 -27.311 1.00 91.06 88 VAL A C 1
ATOM 676 O O . VAL A 1 88 ? 16.712 2.964 -28.472 1.00 91.06 88 VAL A O 1
ATOM 679 N N . GLY A 1 89 ? 16.329 3.624 -26.367 1.00 92.81 89 GLY A N 1
ATOM 680 C CA . GLY A 1 89 ? 16.478 5.053 -26.632 1.00 92.81 89 GLY A CA 1
ATOM 681 C C . GLY A 1 89 ? 17.867 5.421 -27.156 1.00 92.81 89 GLY A C 1
ATOM 682 O O . GLY A 1 89 ? 17.975 6.072 -28.194 1.00 92.81 89 GLY A O 1
ATOM 683 N N . PHE A 1 90 ? 18.931 4.944 -26.504 1.00 90.19 90 PHE A N 1
ATOM 684 C CA . PHE A 1 90 ? 20.304 5.156 -26.974 1.00 90.19 90 PHE A CA 1
ATOM 685 C C . PHE A 1 90 ? 20.629 4.361 -28.241 1.00 90.19 90 PHE A C 1
ATOM 687 O O . PHE A 1 90 ? 21.363 4.864 -29.087 1.00 90.19 90 PHE A O 1
ATOM 694 N N . GLY A 1 91 ? 20.035 3.178 -28.430 1.00 87.88 91 GLY A N 1
ATOM 695 C CA . GLY A 1 91 ? 20.134 2.435 -29.687 1.00 87.88 91 GLY A CA 1
ATOM 696 C C . GLY A 1 91 ? 19.564 3.218 -30.875 1.00 87.88 91 GLY A C 1
ATOM 697 O O . GLY A 1 91 ? 20.203 3.299 -31.921 1.00 87.88 91 GLY A O 1
ATOM 698 N N . LEU A 1 92 ? 18.406 3.867 -30.705 1.00 89.56 92 LEU A N 1
ATOM 699 C CA . LEU A 1 92 ? 17.818 4.748 -31.723 1.00 89.56 92 LEU A CA 1
ATOM 700 C C . LEU A 1 92 ? 18.696 5.979 -31.994 1.00 89.56 92 LEU A C 1
ATOM 702 O O . LEU A 1 92 ? 18.889 6.352 -33.151 1.00 89.56 92 LEU A O 1
ATOM 706 N N . LEU A 1 93 ? 19.274 6.580 -30.949 1.00 89.88 93 LEU A N 1
ATOM 707 C CA . LEU A 1 93 ? 20.222 7.688 -31.105 1.00 89.88 93 LEU A CA 1
ATOM 708 C C . LEU A 1 93 ? 21.473 7.262 -31.882 1.00 89.88 93 LEU A C 1
ATOM 710 O O . LEU A 1 93 ? 21.888 7.979 -32.787 1.00 89.88 93 LEU A O 1
ATOM 714 N N . ALA A 1 94 ? 22.032 6.085 -31.597 1.00 86.50 94 ALA A N 1
ATOM 715 C CA . ALA A 1 94 ? 23.179 5.549 -32.328 1.00 86.50 94 ALA A CA 1
ATOM 716 C C . ALA A 1 94 ? 22.852 5.312 -33.811 1.00 86.50 94 ALA A C 1
ATOM 718 O O . ALA A 1 94 ? 23.615 5.714 -34.685 1.00 86.50 94 ALA A O 1
ATOM 719 N N . VAL A 1 95 ? 21.680 4.748 -34.121 1.00 85.19 95 VAL A N 1
ATOM 720 C CA . VAL A 1 95 ? 21.230 4.588 -35.517 1.00 85.19 95 VAL A CA 1
ATOM 721 C C . VAL A 1 95 ? 21.114 5.942 -36.228 1.00 85.19 95 VAL A C 1
ATOM 723 O O . VAL A 1 95 ? 21.453 6.052 -37.405 1.00 85.19 95 VAL A O 1
ATOM 726 N N . SER A 1 96 ? 20.707 7.000 -35.517 1.00 87.50 96 SER A N 1
ATOM 727 C CA . SER A 1 96 ? 20.614 8.347 -36.093 1.00 87.50 96 SER A CA 1
ATOM 728 C C . SER A 1 96 ? 21.970 8.987 -36.430 1.00 87.50 96 SER A C 1
ATOM 730 O O . SER A 1 96 ? 22.019 9.894 -37.254 1.00 87.50 96 SER A O 1
ATOM 732 N N . THR A 1 97 ? 23.085 8.500 -35.871 1.00 84.25 97 THR A N 1
ATOM 733 C CA . THR A 1 97 ? 24.432 8.963 -36.257 1.00 84.25 97 THR A CA 1
ATOM 734 C C . THR A 1 97 ? 25.004 8.209 -37.461 1.00 84.25 97 THR A C 1
ATOM 736 O O . THR A 1 97 ? 26.144 8.446 -37.855 1.00 84.25 97 THR A O 1
ATOM 739 N N . GLY A 1 98 ? 24.221 7.309 -38.067 1.00 76.94 98 GLY A N 1
ATOM 740 C CA . GLY A 1 98 ? 24.661 6.456 -39.170 1.00 76.94 98 GLY A CA 1
ATOM 741 C C . GLY A 1 98 ? 25.326 5.158 -38.712 1.00 76.94 98 GLY A C 1
ATOM 742 O O . GLY A 1 98 ? 25.876 4.438 -39.545 1.00 76.94 98 GLY A O 1
ATOM 743 N N . ALA A 1 99 ? 25.276 4.828 -37.414 1.00 74.88 99 ALA A N 1
ATOM 744 C CA . ALA A 1 99 ? 25.672 3.503 -36.955 1.00 74.88 99 ALA A CA 1
ATOM 745 C C . ALA A 1 99 ? 24.693 2.445 -37.487 1.00 74.88 99 ALA A C 1
ATOM 747 O O . ALA A 1 99 ? 23.481 2.662 -37.568 1.00 74.88 99 ALA A O 1
ATOM 748 N N . THR A 1 100 ? 25.213 1.271 -37.843 1.00 69.38 100 THR A N 1
ATOM 749 C CA . THR A 1 100 ? 24.370 0.136 -38.229 1.00 69.38 100 THR A CA 1
ATOM 750 C C . THR A 1 100 ? 23.449 -0.256 -37.071 1.00 69.38 100 THR A C 1
ATOM 752 O O . THR A 1 100 ? 23.892 -0.194 -35.920 1.00 69.38 100 THR A O 1
ATOM 755 N N . PRO A 1 101 ? 22.200 -0.691 -37.338 1.00 64.19 101 PRO A N 1
ATOM 756 C CA . PRO A 1 101 ? 21.282 -1.115 -36.288 1.00 64.19 101 PRO A CA 1
ATOM 757 C C . PRO A 1 101 ? 21.965 -2.150 -35.391 1.00 64.19 101 PRO A C 1
ATOM 759 O O . PRO A 1 101 ? 22.546 -3.115 -35.906 1.00 64.19 101 PRO A O 1
ATOM 762 N N . PRO A 1 102 ? 21.957 -1.943 -34.065 1.00 65.94 102 PRO A N 1
ATOM 763 C CA . PRO A 1 102 ? 22.812 -2.719 -33.197 1.00 65.94 102 PRO A CA 1
ATOM 764 C C . PRO A 1 102 ? 22.282 -4.153 -33.129 1.00 65.94 102 PRO A C 1
ATOM 766 O O . PRO A 1 102 ? 21.157 -4.408 -32.697 1.00 65.94 102 PRO A O 1
ATOM 769 N N . ARG A 1 103 ? 23.105 -5.116 -33.564 1.00 74.56 103 ARG A N 1
ATOM 770 C CA . ARG A 1 103 ? 22.908 -6.527 -33.203 1.00 74.56 103 ARG A CA 1
ATOM 771 C C . ARG A 1 103 ? 23.020 -6.650 -31.684 1.00 74.56 103 ARG A C 1
ATOM 773 O O . ARG A 1 103 ? 23.658 -5.814 -31.049 1.00 74.56 103 ARG A O 1
ATOM 780 N N . PHE A 1 104 ? 22.462 -7.707 -31.094 1.00 73.94 104 PHE A N 1
ATOM 781 C CA . PHE A 1 104 ? 22.546 -7.920 -29.642 1.00 73.94 104 PHE A CA 1
ATOM 782 C C . PHE A 1 104 ? 23.991 -7.818 -29.113 1.00 73.94 104 PHE A C 1
ATOM 784 O O . PHE A 1 104 ? 24.230 -7.194 -28.084 1.00 73.94 104 PHE A O 1
ATOM 791 N N . THR A 1 105 ? 24.966 -8.329 -29.869 1.00 75.75 105 THR A N 1
ATOM 792 C CA . THR A 1 105 ? 26.400 -8.206 -29.563 1.00 75.75 105 THR A CA 1
ATOM 793 C C . THR A 1 105 ? 26.888 -6.757 -29.532 1.00 75.75 105 THR A C 1
ATOM 795 O O . THR A 1 105 ? 27.634 -6.389 -28.634 1.00 75.75 105 THR A O 1
ATOM 798 N N . GLU A 1 106 ? 26.442 -5.917 -30.465 1.00 72.00 106 GLU A N 1
ATOM 799 C CA . GLU A 1 106 ? 26.812 -4.498 -30.524 1.00 72.00 106 GLU A CA 1
ATOM 800 C C . GLU A 1 106 ? 26.163 -3.696 -29.396 1.00 72.00 106 GLU A C 1
ATOM 802 O O . GLU A 1 106 ? 26.802 -2.813 -28.834 1.00 72.00 106 GLU A O 1
ATOM 807 N N . VAL A 1 107 ? 24.930 -4.039 -29.000 1.00 71.31 107 VAL A N 1
ATOM 808 C CA . VAL A 1 107 ? 24.298 -3.461 -27.803 1.00 71.31 107 VAL A CA 1
ATOM 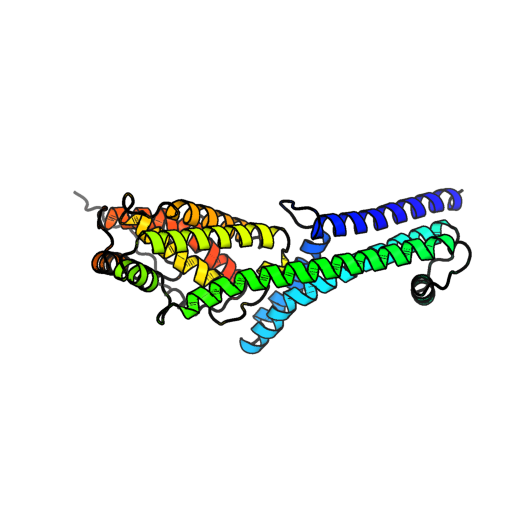809 C C . VAL A 1 107 ? 25.145 -3.766 -26.568 1.00 71.31 107 VAL A C 1
ATOM 811 O O . VAL A 1 107 ? 25.458 -2.860 -25.802 1.00 71.31 107 VAL A O 1
ATOM 814 N N . VAL A 1 108 ? 25.547 -5.028 -26.382 1.00 74.62 108 VAL A N 1
ATOM 815 C CA . VAL A 1 108 ? 26.377 -5.428 -25.237 1.00 74.62 108 VAL A CA 1
ATOM 816 C C . VAL A 1 108 ? 27.704 -4.667 -25.235 1.00 74.62 108 VAL A C 1
ATOM 818 O O . VAL A 1 108 ? 28.047 -4.075 -24.218 1.00 74.62 108 VAL A O 1
ATOM 821 N N . ARG A 1 109 ? 28.414 -4.606 -26.369 1.00 72.25 109 ARG A N 1
ATOM 822 C CA . ARG A 1 109 ? 29.689 -3.875 -26.492 1.00 72.25 109 ARG A CA 1
ATOM 823 C C . ARG A 1 109 ? 29.543 -2.383 -26.199 1.00 72.25 109 ARG A C 1
ATOM 825 O O . ARG A 1 109 ? 30.306 -1.836 -25.407 1.00 72.25 109 ARG A O 1
ATOM 832 N N . PHE A 1 110 ? 28.499 -1.757 -26.740 1.00 69.12 110 PHE A N 1
ATOM 833 C CA . PHE A 1 110 ? 28.181 -0.350 -26.502 1.00 69.12 110 PHE A CA 1
ATOM 834 C C . PHE A 1 110 ? 27.987 -0.036 -25.009 1.00 69.12 110 PHE A C 1
ATOM 836 O O . PHE A 1 110 ? 28.462 0.990 -24.526 1.00 69.12 110 PHE A O 1
ATOM 843 N N . PHE A 1 111 ? 27.350 -0.934 -24.248 1.00 69.31 111 PHE A N 1
ATOM 844 C CA . PHE A 1 111 ? 27.191 -0.783 -22.796 1.00 69.31 111 PHE A CA 1
ATOM 845 C C . PHE A 1 111 ? 28.405 -1.248 -21.971 1.00 69.31 111 PHE A C 1
ATOM 847 O O . PHE A 1 111 ? 28.520 -0.856 -20.811 1.00 69.31 111 PHE A O 1
ATOM 854 N N . MET A 1 112 ? 29.337 -2.000 -22.564 1.00 72.12 112 MET A N 1
ATOM 855 C CA . MET A 1 112 ? 30.648 -2.344 -21.987 1.00 72.12 112 MET A CA 1
ATOM 856 C C . MET A 1 112 ? 31.713 -1.258 -22.217 1.00 72.12 112 MET A C 1
ATOM 858 O O . MET A 1 112 ? 32.900 -1.511 -22.038 1.00 72.12 112 MET A O 1
ATOM 862 N N . LEU A 1 113 ? 31.298 -0.042 -22.594 1.00 72.19 113 LEU A N 1
ATOM 863 C CA . LEU A 1 113 ? 32.173 1.095 -22.904 1.00 72.19 113 LEU A CA 1
ATOM 864 C C . LEU A 1 113 ? 33.077 0.888 -24.135 1.00 72.19 113 LEU A C 1
ATOM 866 O O . LEU A 1 113 ? 33.960 1.705 -24.398 1.00 72.19 113 LEU A O 1
ATOM 870 N N . GLU A 1 114 ? 32.833 -0.148 -24.936 1.00 67.81 114 GLU A N 1
ATOM 871 C CA . GLU A 1 114 ? 33.514 -0.346 -26.211 1.00 67.81 114 GLU A CA 1
ATOM 872 C C . GLU A 1 114 ? 32.804 0.491 -27.278 1.00 67.81 114 GLU A C 1
ATOM 874 O O . GLU A 1 114 ? 31.775 0.102 -27.834 1.00 67.81 114 GLU A O 1
ATOM 879 N N . GLY A 1 115 ? 33.318 1.695 -27.535 1.00 60.62 115 GLY A N 1
ATOM 880 C CA . GLY A 1 115 ? 32.760 2.574 -28.558 1.00 60.62 115 GLY A CA 1
ATOM 881 C C . GLY A 1 115 ? 32.905 1.993 -29.961 1.00 60.62 115 GLY A C 1
ATOM 882 O O . GLY A 1 115 ? 34.000 1.633 -30.384 1.00 60.62 115 GLY A O 1
ATOM 883 N N . VAL A 1 116 ? 31.796 1.943 -30.705 1.00 60.69 116 VAL A N 1
ATOM 884 C CA . VAL A 1 116 ? 31.769 1.441 -32.084 1.00 60.69 116 VAL A CA 1
ATOM 885 C C . VAL A 1 116 ? 31.418 2.582 -33.043 1.00 60.69 116 VAL A C 1
ATOM 887 O O . VAL A 1 116 ? 30.291 3.078 -33.069 1.00 60.69 116 VAL A O 1
ATOM 890 N N . GLY A 1 117 ? 32.399 3.007 -33.844 1.00 68.12 117 GLY A N 1
ATOM 891 C CA . GLY A 1 117 ? 32.205 3.896 -34.996 1.00 68.12 117 GLY A CA 1
ATOM 892 C C . GLY A 1 117 ? 31.563 5.256 -34.680 1.00 68.12 117 GLY A C 1
ATOM 893 O O . GLY A 1 117 ? 31.898 5.914 -33.696 1.00 68.12 117 GLY A O 1
ATOM 894 N N . ALA A 1 118 ? 30.626 5.686 -35.532 1.00 72.88 118 ALA A N 1
ATOM 895 C CA . ALA A 1 118 ? 29.994 7.012 -35.493 1.00 72.88 118 ALA A CA 1
ATOM 896 C C . ALA A 1 118 ? 29.138 7.297 -34.238 1.00 72.88 118 ALA A C 1
ATOM 898 O O . ALA A 1 118 ? 28.658 8.415 -34.060 1.00 72.88 118 ALA A O 1
ATOM 899 N N . ALA A 1 119 ? 28.921 6.310 -33.361 1.00 79.69 119 ALA A N 1
ATOM 900 C CA . ALA A 1 119 ? 28.149 6.455 -32.125 1.00 79.69 119 ALA A CA 1
ATOM 901 C C . ALA A 1 119 ? 29.020 6.542 -30.856 1.00 79.69 119 ALA A C 1
ATOM 903 O O . ALA A 1 119 ? 28.475 6.581 -29.753 1.00 79.69 119 ALA A O 1
ATOM 904 N N . ALA A 1 120 ? 30.354 6.604 -30.978 1.00 80.88 120 ALA A N 1
ATOM 905 C CA . ALA A 1 120 ? 31.272 6.610 -29.832 1.00 80.88 120 ALA A CA 1
ATOM 906 C C . ALA A 1 120 ? 30.948 7.695 -28.781 1.00 80.88 120 ALA A C 1
ATOM 908 O O . ALA A 1 120 ? 31.019 7.435 -27.582 1.00 80.88 120 ALA A O 1
ATOM 909 N N . GLY A 1 121 ? 30.501 8.883 -29.209 1.00 84.31 121 GLY A N 1
ATOM 910 C CA . GLY A 1 121 ? 30.116 9.974 -28.303 1.00 84.31 121 GLY A CA 1
ATOM 911 C C . GLY A 1 121 ? 28.875 9.699 -27.437 1.00 84.31 121 GLY A C 1
ATOM 912 O O . GLY A 1 121 ? 28.661 10.391 -26.446 1.00 84.31 121 GLY A O 1
ATOM 913 N N . LEU A 1 122 ? 28.065 8.689 -27.774 1.00 86.38 122 LEU A N 1
ATOM 914 C CA . LEU A 1 122 ? 26.852 8.321 -27.033 1.00 86.38 122 LEU A CA 1
ATOM 915 C C . LEU A 1 122 ? 27.098 7.262 -25.951 1.00 86.38 122 LEU A C 1
ATOM 917 O O . LEU A 1 122 ? 26.245 7.088 -25.082 1.00 86.38 122 LEU A O 1
ATOM 921 N N . VAL A 1 123 ? 28.253 6.592 -25.975 1.00 85.44 123 VAL A N 1
ATOM 922 C CA . VAL A 1 123 ? 28.609 5.505 -25.048 1.00 85.44 123 VAL A CA 1
ATOM 923 C C . VAL A 1 123 ? 28.607 5.988 -23.601 1.00 85.44 123 VAL A C 1
ATOM 925 O O . VAL A 1 123 ? 27.919 5.423 -22.752 1.00 85.44 123 VAL A O 1
ATOM 928 N N . LEU A 1 124 ? 29.334 7.075 -23.319 1.00 87.38 124 LEU A N 1
ATOM 929 C CA . LEU A 1 124 ? 29.431 7.622 -21.968 1.00 87.38 124 LEU A CA 1
ATOM 930 C C . LEU A 1 124 ? 28.062 8.116 -21.449 1.00 87.38 124 LEU A C 1
ATOM 932 O O . LEU A 1 124 ? 27.669 7.686 -20.364 1.00 87.38 124 LEU A O 1
ATOM 936 N N . PRO A 1 125 ? 27.281 8.933 -22.190 1.00 91.06 125 PRO A N 1
ATOM 937 C CA . PRO A 1 125 ? 25.921 9.300 -21.786 1.00 91.06 125 PRO A CA 1
ATOM 938 C C . PRO A 1 125 ? 24.991 8.104 -21.542 1.00 91.06 125 PRO A C 1
ATOM 940 O O . PRO A 1 125 ? 24.219 8.118 -20.581 1.00 91.06 125 PRO A O 1
ATOM 943 N N . ALA A 1 126 ? 25.061 7.067 -22.382 1.00 90.19 126 ALA A N 1
ATOM 944 C CA . ALA A 1 126 ? 24.253 5.863 -22.223 1.00 90.19 126 ALA A CA 1
ATOM 945 C C . ALA A 1 126 ? 24.609 5.111 -20.941 1.00 90.19 126 ALA A C 1
ATOM 947 O O . ALA A 1 126 ? 23.725 4.748 -20.162 1.00 90.19 126 ALA A O 1
ATOM 948 N N . TRP A 1 127 ? 25.906 4.938 -20.688 1.00 88.88 127 TRP A N 1
ATOM 949 C CA . TRP A 1 127 ? 26.402 4.283 -19.487 1.00 88.88 127 TRP A CA 1
ATOM 950 C C . TRP A 1 127 ? 26.018 5.057 -18.223 1.00 88.88 127 TRP A C 1
ATOM 952 O O . TRP A 1 127 ? 25.422 4.488 -17.308 1.00 88.88 127 TRP A O 1
ATOM 962 N N . VAL A 1 128 ? 26.245 6.376 -18.206 1.00 92.44 128 VAL A N 1
ATOM 963 C CA . VAL A 1 128 ? 25.834 7.262 -17.103 1.00 92.44 128 VAL A CA 1
ATOM 964 C C . VAL A 1 128 ? 24.324 7.182 -16.869 1.00 92.44 128 VAL A C 1
ATOM 966 O O . VAL A 1 128 ? 23.885 7.095 -15.723 1.00 92.44 128 VAL A O 1
ATOM 969 N N . SER A 1 129 ? 23.517 7.146 -17.933 1.00 93.31 129 SER A N 1
ATOM 970 C CA . SER A 1 129 ? 22.064 6.985 -17.831 1.00 93.31 129 SER A CA 1
ATOM 971 C C . SER A 1 129 ? 21.677 5.664 -17.157 1.00 93.31 129 SER A C 1
ATOM 973 O O . SER A 1 129 ? 20.871 5.663 -16.225 1.00 93.31 129 SER A O 1
ATOM 975 N N . CYS A 1 130 ? 22.270 4.540 -17.568 1.00 91.81 130 CYS A N 1
ATOM 976 C CA . CYS A 1 130 ? 22.015 3.231 -16.962 1.00 91.81 130 CYS A CA 1
ATOM 977 C C . CYS A 1 130 ? 22.449 3.173 -15.492 1.00 91.81 130 CYS A C 1
ATOM 979 O O . CYS A 1 130 ? 21.681 2.706 -14.648 1.00 91.81 130 CYS A O 1
ATOM 981 N N . VAL A 1 131 ? 23.633 3.699 -15.167 1.00 92.88 131 VAL A N 1
ATOM 982 C CA . VAL A 1 131 ? 24.128 3.787 -13.784 1.00 92.88 131 VAL A CA 1
ATOM 983 C C . VAL A 1 131 ? 23.222 4.666 -12.928 1.00 92.88 131 VAL A C 1
ATOM 985 O O . VAL A 1 131 ? 22.919 4.305 -11.790 1.00 92.88 131 VAL A O 1
ATOM 988 N N . MET A 1 132 ? 22.721 5.778 -13.468 1.00 95.12 132 MET A N 1
ATOM 989 C CA . MET A 1 132 ? 21.751 6.629 -12.781 1.00 95.12 132 MET A CA 1
ATOM 990 C C . MET A 1 132 ? 20.443 5.874 -12.515 1.00 95.12 132 MET A C 1
ATOM 992 O O . MET A 1 132 ? 19.938 5.909 -11.394 1.00 95.12 132 MET A O 1
ATOM 996 N N . VAL A 1 133 ? 19.900 5.159 -13.508 1.00 95.19 133 VAL A N 1
ATOM 997 C CA . VAL A 1 133 ? 18.686 4.342 -13.337 1.00 95.19 133 VAL A CA 1
ATOM 998 C C . VAL A 1 133 ? 18.888 3.287 -12.249 1.00 95.19 133 VAL A C 1
ATOM 1000 O O . VAL A 1 133 ? 18.030 3.156 -11.377 1.00 95.19 133 VAL A O 1
ATOM 1003 N N . LEU A 1 134 ? 20.017 2.573 -12.262 1.00 94.94 134 LEU A N 1
ATOM 1004 C CA . LEU A 1 134 ? 20.326 1.543 -11.269 1.00 94.94 134 LEU A CA 1
ATOM 1005 C C . LEU A 1 134 ? 20.512 2.138 -9.865 1.00 94.94 134 LEU A C 1
ATOM 1007 O O . LEU A 1 134 ? 19.964 1.616 -8.895 1.00 94.94 134 LEU A O 1
ATOM 1011 N N . SER A 1 135 ? 21.214 3.267 -9.761 1.00 95.19 135 SER A N 1
ATOM 1012 C CA . SER A 1 135 ? 21.394 4.005 -8.504 1.00 95.19 135 SER A CA 1
ATOM 1013 C C . SER A 1 135 ? 20.049 4.431 -7.909 1.00 95.19 135 SER A C 1
ATOM 1015 O O . SER A 1 135 ? 19.770 4.195 -6.734 1.00 95.19 135 SER A O 1
ATOM 1017 N N . VAL A 1 136 ? 19.165 5.006 -8.729 1.00 94.69 136 VAL A N 1
ATOM 1018 C CA . VAL A 1 136 ? 17.828 5.429 -8.290 1.00 94.69 136 VAL A CA 1
ATOM 1019 C C . VAL A 1 136 ? 16.933 4.228 -7.963 1.00 94.69 136 VAL A C 1
ATOM 1021 O O . VAL A 1 136 ? 16.133 4.289 -7.028 1.00 94.69 136 VAL A O 1
ATOM 1024 N N . PHE A 1 137 ? 17.083 3.116 -8.682 1.00 95.38 137 PHE A N 1
ATOM 1025 C CA . PHE A 1 137 ? 16.407 1.862 -8.365 1.00 95.38 137 PHE A CA 1
ATOM 1026 C C . PHE A 1 137 ? 16.828 1.305 -6.997 1.00 95.38 137 PHE A C 1
ATOM 1028 O O . PHE A 1 137 ? 15.966 0.885 -6.225 1.00 95.38 137 PHE A O 1
ATOM 1035 N N . MET A 1 138 ? 18.112 1.378 -6.643 1.00 95.31 138 MET A N 1
ATOM 1036 C CA . MET A 1 138 ? 18.578 0.987 -5.309 1.00 95.31 138 MET A CA 1
ATOM 1037 C C . MET A 1 138 ? 17.932 1.852 -4.216 1.00 95.31 138 MET A C 1
ATOM 1039 O O . MET A 1 138 ? 17.410 1.325 -3.234 1.00 95.31 138 MET A O 1
ATOM 1043 N N . VAL A 1 139 ? 17.858 3.174 -4.416 1.00 94.12 139 VAL A N 1
ATOM 1044 C CA . VAL A 1 139 ? 17.140 4.082 -3.497 1.00 94.12 139 VAL A CA 1
ATOM 1045 C C . VAL A 1 139 ? 15.662 3.698 -3.372 1.00 94.12 139 VAL A C 1
ATOM 1047 O O . VAL A 1 139 ? 15.104 3.721 -2.274 1.00 94.12 139 VAL A O 1
ATOM 1050 N N . HIS A 1 140 ? 15.019 3.318 -4.478 1.00 92.94 140 HIS A N 1
ATOM 1051 C CA . HIS A 1 140 ? 13.638 2.843 -4.466 1.00 92.94 140 HIS A CA 1
ATOM 1052 C C . HIS A 1 140 ? 13.468 1.567 -3.631 1.00 92.94 140 HIS A C 1
ATOM 1054 O O . HIS A 1 140 ? 12.552 1.509 -2.814 1.00 92.94 140 HIS A O 1
ATOM 1060 N N . LEU A 1 141 ? 14.351 0.576 -3.792 1.00 94.25 141 LEU A N 1
ATOM 1061 C CA . LEU A 1 141 ? 14.329 -0.664 -3.008 1.00 94.25 141 LEU A CA 1
ATOM 1062 C C . LEU A 1 141 ? 14.483 -0.402 -1.507 1.00 94.25 141 LEU A C 1
ATOM 1064 O O . LEU A 1 141 ? 13.752 -0.976 -0.697 1.00 94.25 141 LEU A O 1
ATOM 1068 N N . LEU A 1 142 ? 15.390 0.500 -1.127 1.00 95.06 142 LEU A N 1
ATOM 1069 C CA . LEU A 1 142 ? 15.581 0.871 0.274 1.00 95.06 142 LEU A CA 1
ATOM 1070 C C . LEU A 1 142 ? 14.317 1.517 0.857 1.00 95.06 142 LEU A C 1
ATOM 1072 O O . LEU A 1 142 ? 13.846 1.099 1.910 1.00 95.06 142 LEU A O 1
ATOM 1076 N N . ARG A 1 143 ? 13.700 2.468 0.144 1.00 93.38 143 ARG A N 1
ATOM 1077 C CA . ARG A 1 143 ? 12.450 3.113 0.593 1.00 93.38 143 ARG A CA 1
ATOM 1078 C C . ARG A 1 143 ? 11.266 2.149 0.644 1.00 93.38 143 ARG A C 1
ATOM 1080 O O . ARG A 1 143 ? 10.431 2.250 1.540 1.00 93.38 143 ARG A O 1
ATOM 1087 N N . LEU A 1 144 ? 11.187 1.223 -0.310 1.00 93.44 144 LEU A N 1
ATOM 1088 C CA . LEU A 1 144 ? 10.150 0.196 -0.360 1.00 93.44 144 LEU A CA 1
ATOM 1089 C C . LEU A 1 144 ? 10.244 -0.738 0.853 1.00 93.44 144 LEU A C 1
ATOM 1091 O O . LEU A 1 144 ? 9.242 -0.972 1.526 1.00 93.44 144 LEU A O 1
ATOM 1095 N N . THR A 1 145 ? 11.441 -1.250 1.145 1.00 93.12 145 THR A N 1
ATOM 1096 C CA . THR A 1 145 ? 11.658 -2.179 2.266 1.00 93.12 145 THR A CA 1
ATOM 1097 C C . THR A 1 145 ? 11.469 -1.500 3.619 1.00 93.12 145 THR A C 1
ATOM 1099 O O . THR A 1 145 ? 10.854 -2.080 4.509 1.00 93.12 145 THR A O 1
ATOM 1102 N N . ASP A 1 146 ? 11.918 -0.255 3.762 1.00 95.25 146 ASP A N 1
ATOM 1103 C CA . ASP A 1 146 ? 11.683 0.573 4.945 1.00 95.25 146 ASP A CA 1
ATOM 1104 C C . ASP A 1 146 ? 10.182 0.828 5.184 1.00 95.25 146 ASP A C 1
ATOM 1106 O O . ASP A 1 146 ? 9.671 0.615 6.284 1.00 95.25 146 ASP A O 1
ATOM 1110 N N . SER A 1 147 ? 9.430 1.165 4.131 1.00 93.94 147 SER A N 1
ATOM 1111 C CA . SER A 1 147 ? 7.974 1.320 4.222 1.00 93.94 147 SER A CA 1
ATOM 1112 C C . SER A 1 147 ? 7.257 0.023 4.606 1.00 93.94 147 SER A C 1
ATOM 1114 O O . SER A 1 147 ? 6.305 0.069 5.386 1.00 93.94 147 SER A O 1
ATOM 1116 N N . PHE A 1 148 ? 7.693 -1.123 4.078 1.00 94.50 148 PHE A N 1
ATOM 1117 C CA . PHE A 1 148 ? 7.156 -2.426 4.472 1.00 94.50 148 PHE A CA 1
ATOM 1118 C C . PHE A 1 148 ? 7.450 -2.721 5.948 1.00 94.50 148 PHE A C 1
ATOM 1120 O O . PHE A 1 148 ? 6.542 -3.068 6.698 1.00 94.50 148 PHE A O 1
ATOM 1127 N N . ARG A 1 149 ? 8.693 -2.505 6.398 1.00 94.44 149 ARG A N 1
ATOM 1128 C CA . ARG A 1 149 ? 9.092 -2.724 7.796 1.00 94.44 149 ARG A CA 1
ATOM 1129 C C . ARG A 1 149 ? 8.283 -1.876 8.769 1.00 94.44 149 ARG A C 1
ATOM 1131 O O . ARG A 1 149 ? 7.812 -2.414 9.764 1.00 94.44 149 ARG A O 1
ATOM 1138 N N . ARG A 1 150 ? 8.071 -0.587 8.480 1.00 94.00 150 ARG A N 1
ATOM 1139 C CA . ARG A 1 150 ? 7.220 0.273 9.321 1.00 94.00 150 ARG A CA 1
ATOM 1140 C C . ARG A 1 150 ? 5.786 -0.238 9.416 1.00 94.00 150 ARG A C 1
ATOM 1142 O O . ARG A 1 150 ? 5.218 -0.221 10.504 1.00 94.00 150 ARG A O 1
ATOM 1149 N N . ARG A 1 151 ? 5.215 -0.719 8.302 1.00 94.81 151 ARG A N 1
ATOM 1150 C CA . ARG A 1 151 ? 3.870 -1.311 8.297 1.00 94.81 151 ARG A CA 1
ATOM 1151 C C . ARG A 1 151 ? 3.801 -2.497 9.256 1.00 94.81 151 ARG A C 1
ATOM 1153 O O . ARG A 1 151 ? 2.930 -2.520 10.119 1.00 94.81 151 ARG A O 1
ATOM 1160 N N . GLU A 1 152 ? 4.714 -3.451 9.104 1.00 94.44 152 GLU A N 1
ATOM 1161 C CA . GLU A 1 152 ? 4.701 -4.699 9.874 1.00 94.44 152 GLU A CA 1
ATOM 1162 C C . GLU A 1 152 ? 5.103 -4.497 11.343 1.00 94.44 152 GLU A C 1
ATOM 1164 O O . GLU A 1 152 ? 4.585 -5.194 12.209 1.00 94.44 152 GLU A O 1
ATOM 1169 N N . LEU A 1 153 ? 5.964 -3.523 11.658 1.00 93.81 153 LEU A N 1
ATOM 1170 C CA . LEU A 1 153 ? 6.409 -3.269 13.032 1.00 93.81 153 LEU A CA 1
ATOM 1171 C C . LEU A 1 153 ? 5.249 -2.877 13.957 1.00 93.81 153 LEU A C 1
ATOM 1173 O O . LEU A 1 153 ? 5.166 -3.384 15.071 1.00 93.81 153 LEU A O 1
ATOM 1177 N N . SER A 1 154 ? 4.332 -2.015 13.507 1.00 93.00 154 SER A N 1
ATOM 1178 C CA . SER A 1 154 ? 3.154 -1.649 14.311 1.00 93.00 154 SER A CA 1
ATOM 1179 C C . SER A 1 154 ? 2.200 -2.825 14.513 1.00 93.00 154 SER A C 1
ATOM 1181 O O . SER A 1 154 ? 1.615 -2.965 15.583 1.00 93.00 154 SER A O 1
ATOM 1183 N N . VAL A 1 155 ? 2.078 -3.697 13.509 1.00 93.62 155 VAL A N 1
ATOM 1184 C CA . VAL A 1 155 ? 1.267 -4.919 13.594 1.00 93.62 155 VAL A CA 1
ATOM 1185 C C . VAL A 1 155 ? 1.873 -5.891 14.606 1.00 93.62 155 VAL A C 1
ATOM 1187 O O . VAL A 1 155 ? 1.168 -6.378 15.484 1.00 93.62 155 VAL A O 1
ATOM 1190 N N . ALA A 1 156 ? 3.185 -6.122 14.533 1.00 91.56 156 ALA A N 1
ATOM 1191 C CA . ALA A 1 156 ? 3.907 -6.960 15.485 1.00 91.56 156 ALA A CA 1
ATOM 1192 C C . ALA A 1 156 ? 3.854 -6.392 16.913 1.00 91.56 156 ALA A C 1
ATOM 1194 O O . ALA A 1 156 ? 3.674 -7.149 17.862 1.00 91.56 156 ALA A O 1
ATOM 1195 N N . GLY A 1 157 ? 3.956 -5.067 17.062 1.00 90.94 157 GLY A N 1
ATOM 1196 C CA . GLY A 1 157 ? 3.825 -4.391 18.353 1.00 90.94 157 GLY A CA 1
ATOM 1197 C C . GLY A 1 157 ? 2.465 -4.635 19.005 1.00 90.94 157 GLY A C 1
ATOM 1198 O O . GLY A 1 157 ? 2.416 -4.984 20.178 1.00 90.94 157 GLY A O 1
ATOM 1199 N N . LEU A 1 158 ? 1.376 -4.539 18.234 1.00 90.19 158 LEU A N 1
ATOM 1200 C CA . LEU A 1 158 ? 0.028 -4.837 18.730 1.00 90.19 158 LEU A CA 1
ATOM 1201 C C . LEU A 1 158 ? -0.126 -6.300 19.153 1.00 90.19 158 LEU A C 1
ATOM 1203 O O . LEU A 1 158 ? -0.722 -6.576 20.188 1.00 90.19 158 LEU A O 1
ATOM 1207 N N . MET A 1 159 ? 0.430 -7.236 18.378 1.00 87.69 159 MET A N 1
ATOM 1208 C CA . MET A 1 159 ? 0.410 -8.656 18.743 1.00 87.69 159 MET A CA 1
ATOM 1209 C C . MET A 1 159 ? 1.189 -8.946 20.026 1.00 87.69 159 MET A C 1
ATOM 1211 O O . MET A 1 159 ? 0.793 -9.822 20.782 1.00 87.69 159 MET A O 1
ATOM 1215 N N . ALA A 1 160 ? 2.299 -8.243 20.262 1.00 86.75 160 ALA A N 1
ATOM 1216 C CA . ALA A 1 160 ? 3.138 -8.467 21.435 1.00 86.75 160 ALA A CA 1
ATOM 1217 C C . ALA A 1 160 ? 2.461 -8.030 22.743 1.00 86.75 160 ALA A C 1
ATOM 1219 O O . ALA A 1 160 ? 2.805 -8.542 23.804 1.00 86.75 160 ALA A O 1
ATOM 1220 N N . THR A 1 161 ? 1.522 -7.084 22.671 1.00 79.62 161 THR A N 1
ATOM 1221 C CA . THR A 1 161 ? 0.792 -6.565 23.836 1.00 79.62 161 THR A CA 1
ATOM 1222 C C . THR A 1 161 ? -0.565 -7.223 24.055 1.00 79.62 161 THR A C 1
ATOM 1224 O O . THR A 1 161 ? -1.160 -7.019 25.105 1.00 79.62 161 THR A O 1
ATOM 1227 N N . ALA A 1 162 ? -1.083 -7.952 23.067 1.00 76.62 162 ALA A N 1
ATOM 1228 C CA . ALA A 1 162 ? -2.444 -8.469 23.086 1.00 76.62 162 ALA A CA 1
ATOM 1229 C C . ALA A 1 162 ? -2.552 -9.853 23.737 1.00 76.62 162 ALA A C 1
ATOM 1231 O O . ALA A 1 162 ? -1.761 -10.750 23.438 1.00 76.62 162 ALA A O 1
ATOM 1232 N N . GLU A 1 163 ? -3.599 -10.058 24.538 1.00 69.25 163 GLU A N 1
ATOM 1233 C CA . GLU A 1 163 ? -4.052 -11.402 24.901 1.00 69.25 163 GLU A CA 1
ATOM 1234 C C . GLU A 1 163 ? -4.676 -12.107 23.681 1.00 69.25 163 GLU A C 1
ATOM 1236 O O . GLU A 1 163 ? -5.261 -11.482 22.792 1.00 69.25 163 GLU A O 1
ATOM 1241 N N . THR A 1 164 ? -4.530 -13.430 23.594 1.00 70.06 164 THR A N 1
ATOM 1242 C CA . THR A 1 164 ? -5.106 -14.230 22.502 1.00 70.06 164 THR A CA 1
ATOM 1243 C C . THR A 1 164 ? -6.525 -14.701 22.847 1.00 70.06 164 THR A C 1
ATOM 1245 O O . THR A 1 164 ? -6.678 -15.329 23.896 1.00 70.06 164 THR A O 1
ATOM 1248 N N . PRO A 1 165 ? -7.531 -14.533 21.962 1.00 71.06 165 PRO A N 1
ATOM 1249 C CA . PRO A 1 165 ? -7.468 -13.913 20.635 1.00 71.06 165 PRO A CA 1
ATOM 1250 C C . PRO A 1 165 ? -7.500 -12.372 20.676 1.00 71.06 165 PRO A C 1
ATOM 1252 O O . PRO A 1 165 ? -8.263 -11.765 21.421 1.00 71.06 165 PRO A O 1
ATOM 1255 N N . LEU A 1 166 ? -6.715 -11.744 19.792 1.00 82.88 166 LEU A N 1
ATOM 1256 C CA . LEU A 1 166 ? -6.752 -10.296 19.585 1.00 82.88 166 LEU A CA 1
ATOM 1257 C C . LEU A 1 166 ? -8.008 -9.918 18.786 1.00 82.88 166 LEU A C 1
ATOM 1259 O O . LEU A 1 166 ? -8.056 -10.094 17.559 1.00 82.88 166 LEU A O 1
ATOM 1263 N N . ASP A 1 167 ? -9.000 -9.395 19.499 1.00 88.00 167 ASP A N 1
ATOM 1264 C CA . ASP A 1 167 ? -10.229 -8.812 18.971 1.00 88.00 167 ASP A CA 1
ATOM 1265 C C . ASP A 1 167 ? -10.398 -7.361 19.469 1.00 88.0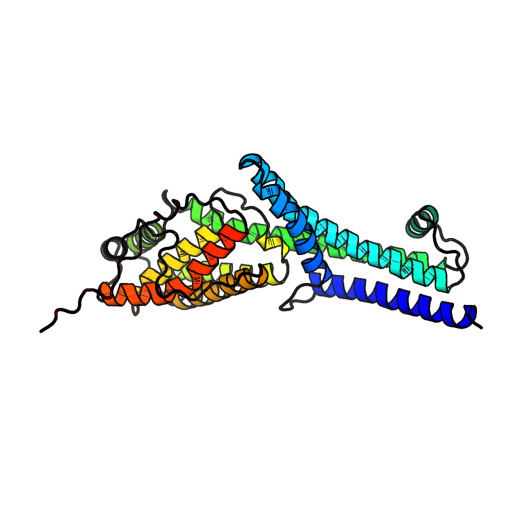0 167 ASP A C 1
ATOM 1267 O O . ASP A 1 167 ? -9.555 -6.822 20.190 1.00 88.00 167 ASP A O 1
ATOM 1271 N N . ALA A 1 168 ? -11.431 -6.668 18.984 1.00 91.81 168 ALA A N 1
ATOM 1272 C CA . ALA A 1 168 ? -11.633 -5.257 19.310 1.00 91.81 168 ALA A CA 1
ATOM 1273 C C . ALA A 1 168 ? -12.109 -5.051 20.755 1.00 91.81 168 ALA A C 1
ATOM 1275 O O . ALA A 1 168 ? -11.801 -4.025 21.361 1.00 91.81 168 ALA A O 1
ATOM 1276 N N . GLU A 1 169 ? -12.866 -6.003 21.294 1.00 91.44 169 GLU A N 1
ATOM 1277 C CA . GLU A 1 169 ? -13.450 -5.960 22.627 1.00 91.44 169 GLU A CA 1
ATOM 1278 C C . GLU A 1 169 ? -12.424 -6.214 23.719 1.00 91.44 169 GLU A C 1
ATOM 1280 O O . GLU A 1 169 ? -12.400 -5.460 24.689 1.00 91.44 169 GLU A O 1
ATOM 1285 N N . SER A 1 170 ? -11.579 -7.231 23.557 1.00 90.31 170 SER A N 1
ATOM 1286 C CA . SER A 1 170 ? -10.482 -7.561 24.460 1.00 90.31 170 SER A CA 1
ATOM 1287 C C . SER A 1 170 ? -9.475 -6.421 24.490 1.00 90.31 170 SER A C 1
ATOM 1289 O O . SER A 1 170 ? -9.195 -5.890 25.564 1.00 90.31 170 SER A O 1
ATOM 1291 N N . LEU A 1 171 ? -9.066 -5.932 23.313 1.00 91.75 171 LEU A N 1
ATOM 1292 C CA . LEU A 1 171 ? -8.190 -4.770 23.200 1.00 91.75 171 LEU A CA 1
ATOM 1293 C C . LEU A 1 171 ? -8.785 -3.549 23.912 1.00 91.75 171 LEU A C 1
ATOM 1295 O O . LEU A 1 171 ? -8.105 -2.888 24.692 1.00 91.75 171 LEU A O 1
ATOM 1299 N N . LEU A 1 172 ? -10.056 -3.228 23.656 1.00 93.38 172 LEU A N 1
ATOM 1300 C CA . LEU A 1 172 ? -10.702 -2.083 24.292 1.00 93.38 172 LEU A CA 1
ATOM 1301 C C . LEU A 1 172 ? -10.828 -2.276 25.811 1.00 93.38 172 LEU A C 1
ATOM 1303 O O . LEU A 1 172 ? -10.567 -1.341 26.566 1.00 93.38 172 LEU A O 1
ATOM 1307 N N . ALA A 1 173 ? -11.209 -3.470 26.263 1.00 92.12 173 ALA A N 1
ATOM 1308 C CA . ALA A 1 173 ? -11.347 -3.783 27.678 1.00 92.12 173 ALA A CA 1
ATOM 1309 C C . ALA A 1 173 ? -10.015 -3.645 28.426 1.00 92.12 173 ALA A C 1
ATOM 1311 O O . ALA A 1 173 ? -10.011 -3.116 29.534 1.00 92.12 173 ALA A O 1
ATOM 1312 N N . ASP A 1 174 ? -8.892 -4.043 27.825 1.00 90.56 174 ASP A N 1
ATOM 1313 C CA . ASP A 1 174 ? -7.561 -3.884 28.420 1.00 90.56 174 ASP A CA 1
ATOM 1314 C C . ASP A 1 174 ? -7.222 -2.416 28.680 1.00 90.56 174 ASP A C 1
ATOM 1316 O O . ASP A 1 174 ? -6.881 -2.051 29.806 1.00 90.56 174 ASP A O 1
ATOM 1320 N N . TYR A 1 175 ? -7.408 -1.551 27.680 1.00 92.19 175 TYR A N 1
ATOM 1321 C CA . TYR A 1 175 ? -7.161 -0.111 27.817 1.00 92.19 175 TYR A CA 1
ATOM 1322 C C . TYR A 1 175 ? -8.089 0.577 28.823 1.00 92.19 175 TYR A C 1
ATOM 1324 O O . TYR A 1 175 ? -7.696 1.537 29.488 1.00 92.19 175 TYR A O 1
ATOM 1332 N N . LEU A 1 176 ? -9.336 0.117 28.927 1.00 92.75 176 LEU A N 1
ATOM 1333 C CA . LEU A 1 176 ? -10.293 0.669 29.882 1.00 92.75 176 LEU A CA 1
ATOM 1334 C C . LEU A 1 176 ? -9.988 0.209 31.314 1.00 92.75 176 LEU A C 1
ATOM 1336 O O . LEU A 1 176 ? -10.020 1.030 32.230 1.00 92.75 176 LEU A O 1
ATOM 1340 N N . ARG A 1 177 ? -9.610 -1.063 31.506 1.00 90.38 177 ARG A N 1
ATOM 1341 C CA . ARG A 1 177 ? -9.257 -1.631 32.820 1.00 90.38 177 ARG A CA 1
ATOM 1342 C C . ARG A 1 177 ? -7.989 -1.028 33.410 1.00 90.38 177 ARG A C 1
ATOM 1344 O O . ARG A 1 177 ? -7.906 -0.876 34.625 1.00 90.38 177 ARG A O 1
ATOM 1351 N N . THR A 1 178 ? -7.021 -0.646 32.577 1.00 86.38 178 THR A N 1
ATOM 1352 C CA . THR A 1 178 ? -5.839 0.111 33.028 1.00 86.38 178 THR A CA 1
ATOM 1353 C C . THR A 1 178 ? -6.159 1.575 33.352 1.00 86.38 178 THR A C 1
ATOM 1355 O O . THR A 1 178 ? -5.297 2.298 33.852 1.00 86.38 178 THR A O 1
ATOM 1358 N N . GLY A 1 179 ? -7.402 2.013 33.121 1.00 70.50 179 GLY A N 1
ATOM 1359 C CA . GLY A 1 179 ? -7.952 3.271 33.615 1.00 70.50 179 GLY A CA 1
ATOM 1360 C C . GLY A 1 179 ? -7.502 4.518 32.861 1.00 70.50 179 GLY A C 1
ATOM 1361 O O . GLY A 1 179 ? -7.753 5.622 33.340 1.00 70.50 179 GLY A O 1
ATOM 1362 N N . SER A 1 180 ? -6.847 4.392 31.700 1.00 80.06 180 SER A N 1
ATOM 1363 C CA . SER A 1 180 ? -6.285 5.552 31.002 1.00 80.06 180 SER A CA 1
ATOM 1364 C C . SER A 1 180 ? -6.928 5.794 29.639 1.00 80.06 180 SER A C 1
ATOM 1366 O O . SER A 1 180 ? -6.517 5.262 28.603 1.00 80.06 180 SER A O 1
ATOM 1368 N N . ARG A 1 181 ? -7.902 6.711 29.638 1.00 93.00 181 ARG A N 1
ATOM 1369 C CA . ARG A 1 181 ? -8.434 7.355 28.426 1.00 93.00 181 ARG A CA 1
ATOM 1370 C C . ARG A 1 181 ? -7.306 7.946 27.575 1.00 93.00 181 ARG A C 1
ATOM 1372 O O . ARG A 1 181 ? -7.382 7.924 26.351 1.00 93.00 181 ARG A O 1
ATOM 1379 N N . GLU A 1 182 ? -6.262 8.454 28.221 1.00 93.56 182 GLU A N 1
ATOM 1380 C CA . GLU A 1 182 ? -5.086 9.061 27.601 1.00 93.56 182 GLU A CA 1
ATOM 1381 C C . GLU A 1 182 ? -4.220 8.021 26.881 1.00 93.56 182 GLU A C 1
ATOM 1383 O O . GLU A 1 182 ? -3.775 8.271 25.764 1.00 93.56 182 GLU A O 1
ATOM 1388 N N . GLN A 1 183 ? -4.012 6.836 27.466 1.00 92.94 183 GLN A N 1
ATOM 1389 C CA . GLN A 1 183 ? -3.314 5.738 26.788 1.00 92.94 183 GLN A CA 1
ATOM 1390 C C . GLN A 1 183 ? -4.102 5.251 25.569 1.00 92.94 183 GLN A C 1
ATOM 1392 O O . GLN A 1 183 ? -3.510 5.008 24.515 1.00 92.94 183 GLN A O 1
ATOM 1397 N N . LEU A 1 184 ? -5.432 5.164 25.686 1.00 95.25 184 LEU A N 1
ATOM 1398 C CA . LEU A 1 184 ? -6.298 4.838 24.555 1.00 95.25 184 LEU A CA 1
ATOM 1399 C C . LEU A 1 184 ? -6.229 5.918 23.461 1.00 95.25 184 LEU A C 1
ATOM 1401 O O . LEU A 1 184 ? -6.152 5.585 22.278 1.00 95.25 184 LEU A O 1
ATOM 1405 N N . ASP A 1 185 ? -6.186 7.204 23.834 1.00 97.31 185 ASP A N 1
ATOM 1406 C CA . ASP A 1 185 ? -5.977 8.303 22.881 1.00 97.31 185 ASP A CA 1
ATOM 1407 C C . ASP A 1 185 ? -4.628 8.194 22.166 1.00 97.31 185 ASP A C 1
ATOM 1409 O O . ASP A 1 185 ? -4.566 8.322 20.944 1.00 97.31 185 ASP A O 1
ATOM 1413 N N . GLY A 1 186 ? -3.553 7.910 22.910 1.00 96.19 186 GLY A N 1
ATOM 1414 C CA . GLY A 1 186 ? -2.212 7.716 22.362 1.00 96.19 186 GLY A CA 1
ATOM 1415 C C . GLY A 1 186 ? -2.158 6.562 21.360 1.00 96.19 186 GLY A C 1
ATOM 1416 O O . GLY A 1 186 ? -1.595 6.713 20.272 1.00 96.19 186 GLY A O 1
ATOM 1417 N N . MET A 1 187 ? -2.819 5.445 21.677 1.00 95.44 187 MET A N 1
ATOM 1418 C CA . MET A 1 187 ? -2.982 4.316 20.760 1.00 95.44 187 MET A CA 1
ATOM 1419 C C . MET A 1 187 ? -3.757 4.744 19.501 1.00 95.44 187 MET A C 1
ATOM 1421 O O . MET A 1 187 ? -3.296 4.524 18.379 1.00 95.44 187 MET A O 1
ATOM 1425 N N . PHE A 1 188 ? -4.888 5.444 19.634 1.00 97.69 188 PHE A N 1
ATOM 1426 C CA . PHE A 1 188 ? -5.643 5.937 18.474 1.00 97.69 188 PHE A CA 1
ATOM 1427 C C . PHE A 1 188 ? -4.861 6.944 17.621 1.00 97.69 188 PHE A C 1
ATOM 1429 O O . PHE A 1 188 ? -4.940 6.891 16.389 1.00 97.69 188 PHE A O 1
ATOM 1436 N N . ALA A 1 189 ? -4.070 7.822 18.236 1.00 98.19 189 ALA A N 1
ATOM 1437 C CA . ALA A 1 189 ? -3.193 8.754 17.536 1.00 98.19 189 ALA A CA 1
ATOM 1438 C C . ALA A 1 189 ? -2.119 8.009 16.727 1.00 98.19 189 ALA A C 1
ATOM 1440 O O . ALA A 1 189 ? -1.935 8.289 15.537 1.00 98.19 189 ALA A O 1
ATOM 1441 N N . GLN A 1 190 ? -1.467 7.013 17.335 1.00 97.25 190 GLN A N 1
ATOM 1442 C CA . GLN A 1 190 ? -0.457 6.181 16.682 1.00 97.25 190 GLN A CA 1
ATOM 1443 C C . GLN A 1 190 ? -1.034 5.430 15.475 1.00 97.25 190 GLN A C 1
ATOM 1445 O O . GLN A 1 190 ? -0.450 5.466 14.390 1.00 97.25 190 GLN A O 1
ATOM 1450 N N . TRP A 1 191 ? -2.198 4.794 15.623 1.00 97.88 191 TRP A N 1
ATOM 1451 C CA . TRP A 1 191 ? -2.834 4.053 14.529 1.00 97.88 191 TRP A CA 1
ATOM 1452 C C . TRP A 1 191 ? -3.397 4.956 13.436 1.00 97.88 191 TRP A C 1
ATOM 1454 O O . TRP A 1 191 ? -3.353 4.596 12.258 1.00 97.88 191 TRP A O 1
ATOM 1464 N N . SER A 1 192 ? -3.867 6.154 13.792 1.00 98.50 192 SER A N 1
ATOM 1465 C CA . SER A 1 192 ? -4.245 7.176 12.815 1.00 98.50 192 SER A CA 1
ATOM 1466 C C . SER A 1 192 ? -3.035 7.578 11.963 1.00 98.50 192 SER A C 1
ATOM 1468 O O . SER A 1 192 ? -3.117 7.580 10.732 1.00 98.50 192 SER A O 1
ATOM 1470 N N . ALA A 1 193 ? -1.881 7.828 12.594 1.00 98.06 193 ALA A N 1
ATOM 1471 C CA . ALA A 1 193 ? -0.636 8.133 11.892 1.00 98.06 193 ALA A CA 1
ATOM 1472 C C . ALA A 1 193 ? -0.150 6.957 11.026 1.00 98.06 193 ALA A C 1
ATOM 1474 O O . ALA A 1 193 ? 0.235 7.162 9.875 1.00 98.06 193 ALA A O 1
ATOM 1475 N N . TRP A 1 194 ? -0.233 5.723 11.529 1.00 97.81 194 TRP A N 1
ATOM 1476 C CA . TRP A 1 194 ? 0.133 4.517 10.780 1.00 97.81 194 TRP A CA 1
ATOM 1477 C C . TRP A 1 194 ? -0.753 4.310 9.537 1.00 97.81 194 TRP A C 1
ATOM 1479 O O . TRP A 1 194 ? -0.235 4.093 8.441 1.00 97.81 194 TRP A O 1
ATOM 1489 N N . LEU A 1 195 ? -2.078 4.474 9.650 1.00 97.94 195 LEU A N 1
ATOM 1490 C CA . LEU A 1 195 ? -2.997 4.418 8.502 1.00 97.94 195 LEU A CA 1
ATOM 1491 C C . LEU A 1 195 ? -2.744 5.559 7.503 1.00 97.94 195 LEU A C 1
ATOM 1493 O O . LEU A 1 195 ? -2.865 5.360 6.290 1.00 97.94 195 LEU A O 1
ATOM 1497 N N . ALA A 1 196 ? -2.370 6.750 7.980 1.00 96.94 196 ALA A N 1
ATOM 1498 C CA . ALA A 1 196 ? -1.972 7.854 7.110 1.00 96.94 196 ALA A CA 1
ATOM 1499 C C . ALA A 1 196 ? -0.683 7.536 6.330 1.00 96.94 196 ALA A C 1
ATOM 1501 O O . ALA A 1 196 ? -0.635 7.805 5.124 1.00 96.94 196 ALA A O 1
ATOM 1502 N N . ASP A 1 197 ? 0.322 6.937 6.983 1.00 95.94 197 ASP A N 1
ATOM 1503 C CA . ASP A 1 197 ? 1.572 6.503 6.342 1.00 95.94 197 ASP A CA 1
ATOM 1504 C C . ASP A 1 197 ? 1.302 5.409 5.302 1.00 95.94 197 ASP A C 1
ATOM 1506 O O . ASP A 1 197 ? 1.758 5.517 4.163 1.00 95.94 197 ASP A O 1
ATOM 1510 N N . ILE A 1 198 ? 0.475 4.403 5.615 1.00 95.88 198 ILE A N 1
ATOM 1511 C CA . ILE A 1 198 ? 0.063 3.372 4.643 1.00 95.88 198 ILE A CA 1
ATOM 1512 C C . ILE A 1 198 ? -0.595 4.006 3.428 1.00 95.88 198 ILE A C 1
ATOM 1514 O O . ILE A 1 198 ? -0.202 3.710 2.296 1.00 95.88 198 ILE A O 1
ATOM 1518 N N . ARG A 1 199 ? -1.558 4.909 3.643 1.00 94.12 199 ARG A N 1
ATOM 1519 C CA . ARG A 1 199 ? -2.224 5.612 2.546 1.00 94.12 199 ARG A CA 1
ATOM 1520 C C . ARG A 1 199 ? -1.193 6.304 1.655 1.00 94.12 199 ARG A C 1
ATOM 1522 O O . ARG A 1 199 ? -1.199 6.079 0.450 1.00 94.12 199 ARG A O 1
ATOM 1529 N N . ALA A 1 200 ? -0.270 7.081 2.222 1.00 91.31 200 ALA A N 1
ATOM 1530 C CA . ALA A 1 200 ? 0.742 7.817 1.458 1.00 91.31 200 ALA A CA 1
ATOM 1531 C C . ALA A 1 200 ? 1.755 6.904 0.735 1.00 91.31 200 ALA A C 1
ATOM 1533 O O . ALA A 1 200 ? 2.123 7.139 -0.425 1.00 91.31 200 ALA A O 1
ATOM 1534 N N . THR A 1 201 ? 2.200 5.840 1.397 1.00 92.19 201 THR A N 1
ATOM 1535 C CA . THR A 1 201 ? 3.224 4.924 0.883 1.00 92.19 201 THR A CA 1
ATOM 1536 C C . THR A 1 201 ? 2.674 3.995 -0.190 1.00 92.19 201 THR A C 1
ATOM 1538 O O . THR A 1 201 ? 3.288 3.872 -1.245 1.00 92.19 201 THR A O 1
ATOM 1541 N N . HIS A 1 202 ? 1.488 3.414 -0.011 1.00 90.94 202 HIS A N 1
ATOM 1542 C CA . HIS A 1 202 ? 0.898 2.469 -0.971 1.00 90.94 202 HIS A CA 1
ATOM 1543 C C . HIS A 1 202 ? 0.388 3.180 -2.238 1.00 90.94 202 HIS A C 1
ATOM 1545 O O . HIS A 1 202 ? 0.249 2.573 -3.304 1.00 90.94 202 HIS A O 1
ATOM 1551 N N . VAL A 1 203 ? 0.186 4.503 -2.168 1.00 86.19 203 VAL A N 1
ATOM 1552 C CA . VAL A 1 203 ? 0.025 5.359 -3.352 1.00 86.19 203 VAL A CA 1
ATOM 1553 C C . VAL A 1 203 ? 1.299 5.401 -4.202 1.00 86.19 203 VAL A C 1
ATOM 1555 O O . VAL A 1 203 ? 1.230 5.309 -5.436 1.00 86.19 203 VAL A O 1
ATOM 1558 N N . SER A 1 204 ? 2.433 5.584 -3.529 1.00 86.44 204 SER A N 1
ATOM 1559 C CA . SER A 1 204 ? 3.752 5.820 -4.125 1.00 86.44 204 SER A CA 1
ATOM 1560 C C . SER A 1 204 ? 4.402 4.516 -4.597 1.00 86.44 204 SER A C 1
ATOM 1562 O O . SER A 1 204 ? 5.014 4.471 -5.669 1.00 86.44 204 SER A O 1
ATOM 1564 N N . TYR A 1 205 ? 4.168 3.438 -3.847 1.00 90.31 205 TYR A N 1
ATOM 1565 C CA . TYR A 1 205 ? 4.718 2.099 -4.029 1.00 90.31 205 TYR A CA 1
ATOM 1566 C C . TYR A 1 205 ? 3.582 1.065 -4.165 1.00 90.31 205 TYR A C 1
ATOM 1568 O O . TYR A 1 205 ? 3.263 0.355 -3.212 1.00 90.31 205 TYR A O 1
ATOM 1576 N N . PRO A 1 206 ? 2.942 0.947 -5.346 1.00 89.25 206 PRO A N 1
ATOM 1577 C CA . PRO A 1 206 ? 1.777 0.076 -5.532 1.00 89.25 206 PRO A CA 1
ATOM 1578 C C . PRO A 1 206 ? 2.038 -1.408 -5.243 1.00 89.25 206 PRO A C 1
ATOM 1580 O O . PRO A 1 206 ? 1.099 -2.145 -4.955 1.00 89.25 206 PRO A O 1
ATOM 1583 N N . SER A 1 207 ? 3.295 -1.852 -5.323 1.00 92.38 207 SER A N 1
ATOM 1584 C CA . SER A 1 207 ? 3.694 -3.217 -4.983 1.00 92.38 207 SER A CA 1
ATOM 1585 C C . SER A 1 207 ? 3.527 -3.540 -3.492 1.00 92.38 207 SER A C 1
ATOM 1587 O O . SER A 1 207 ? 3.336 -4.704 -3.161 1.00 92.38 207 SER A O 1
ATOM 1589 N N . LEU A 1 208 ? 3.505 -2.542 -2.595 1.00 93.25 208 LEU A N 1
ATOM 1590 C CA . LEU A 1 208 ? 3.300 -2.757 -1.153 1.00 93.25 208 LEU A CA 1
ATOM 1591 C C . LEU A 1 208 ? 1.963 -3.421 -0.815 1.00 93.25 208 LEU A C 1
ATOM 1593 O O . LEU A 1 208 ? 1.898 -4.206 0.130 1.00 93.25 208 LEU A O 1
ATOM 1597 N N . LEU A 1 209 ? 0.917 -3.177 -1.613 1.00 93.00 209 LEU A N 1
ATOM 1598 C CA . LEU A 1 209 ? -0.381 -3.841 -1.444 1.00 93.00 209 LEU A CA 1
ATOM 1599 C C . LEU A 1 209 ? -0.296 -5.363 -1.625 1.00 93.00 209 LEU A C 1
ATOM 1601 O O . LEU A 1 209 ? -1.158 -6.073 -1.126 1.00 93.00 209 LEU A O 1
ATOM 1605 N N . TYR A 1 210 ? 0.721 -5.855 -2.335 1.00 92.56 210 TYR A N 1
ATOM 1606 C CA . TYR A 1 210 ? 0.896 -7.269 -2.662 1.00 92.56 210 TYR A CA 1
ATOM 1607 C C . TYR A 1 210 ? 1.985 -7.954 -1.829 1.00 92.56 210 TYR A C 1
ATOM 1609 O O . TYR A 1 210 ? 2.141 -9.167 -1.935 1.00 92.56 210 TYR A O 1
ATOM 1617 N N . TYR A 1 211 ? 2.717 -7.215 -0.986 1.00 91.31 211 TYR A N 1
ATOM 1618 C CA . TYR A 1 211 ? 3.644 -7.818 -0.025 1.00 91.31 211 TYR A CA 1
ATOM 1619 C C . TYR A 1 211 ? 2.881 -8.724 0.942 1.00 91.31 211 TYR A C 1
ATOM 1621 O O . TYR A 1 211 ? 1.929 -8.268 1.595 1.00 91.31 211 TYR A O 1
ATOM 1629 N N . ARG A 1 212 ? 3.318 -9.984 1.058 1.00 90.75 212 ARG A N 1
ATOM 1630 C CA . ARG A 1 212 ? 2.750 -10.893 2.050 1.00 90.75 212 ARG A CA 1
ATOM 1631 C C . ARG A 1 212 ? 3.147 -10.441 3.466 1.00 90.75 212 ARG A C 1
ATOM 1633 O O . ARG A 1 212 ? 4.239 -9.899 3.649 1.00 90.75 212 ARG A O 1
ATOM 1640 N N . PRO A 1 213 ? 2.234 -10.564 4.443 1.00 86.38 213 PRO A N 1
ATOM 1641 C CA . PRO A 1 213 ? 2.504 -10.247 5.844 1.00 86.38 213 PRO A CA 1
ATOM 1642 C C . PRO A 1 213 ? 3.663 -11.073 6.405 1.00 86.38 213 PRO A C 1
ATOM 1644 O O . PRO A 1 213 ? 3.865 -12.215 5.996 1.00 86.38 213 PRO A O 1
ATOM 1647 N N . ALA A 1 214 ? 4.405 -10.505 7.355 1.00 80.69 214 ALA A N 1
ATOM 1648 C CA . ALA A 1 214 ? 5.520 -11.200 8.003 1.00 80.69 214 ALA A CA 1
ATOM 1649 C C . ALA A 1 214 ? 5.058 -12.209 9.073 1.00 80.69 214 ALA A C 1
ATOM 1651 O O . ALA A 1 214 ? 5.816 -13.100 9.454 1.00 80.69 214 ALA A O 1
ATOM 1652 N N . SER A 1 215 ? 3.826 -12.067 9.563 1.00 76.75 215 SER A N 1
ATOM 1653 C CA . SER A 1 215 ? 3.202 -12.948 10.551 1.00 76.75 215 SER A CA 1
ATOM 1654 C C . SER A 1 215 ? 1.831 -13.430 10.068 1.00 76.75 215 SER A C 1
ATOM 1656 O O . SER A 1 215 ? 1.306 -12.969 9.054 1.00 76.75 215 SER A O 1
ATOM 1658 N N . GLN A 1 216 ? 1.217 -14.350 10.814 1.00 76.94 216 GLN A N 1
ATOM 1659 C CA . GLN A 1 216 ? -0.154 -14.805 10.546 1.00 76.94 216 GLN A CA 1
ATOM 1660 C C . GLN A 1 216 ? -1.202 -13.696 10.758 1.00 76.94 216 GLN A C 1
ATOM 1662 O O . GLN A 1 216 ? -2.313 -13.778 10.235 1.00 76.94 216 GLN A O 1
ATOM 1667 N N . PHE A 1 217 ? -0.865 -12.643 11.508 1.00 83.38 217 PHE A N 1
ATOM 1668 C CA . PHE A 1 217 ? -1.772 -11.535 11.775 1.00 83.38 217 PHE A CA 1
ATOM 1669 C C . PHE A 1 217 ? -1.565 -10.430 10.742 1.00 83.38 217 PHE A C 1
ATOM 1671 O O . PHE A 1 217 ? -0.653 -9.610 10.821 1.00 83.38 217 PHE A O 1
ATOM 1678 N N . VAL A 1 218 ? -2.425 -10.425 9.730 1.00 90.31 218 VAL A N 1
ATOM 1679 C CA . VAL A 1 218 ? -2.288 -9.513 8.595 1.00 90.31 218 VAL A CA 1
ATOM 1680 C C . VAL A 1 218 ? -2.597 -8.063 8.991 1.00 90.31 218 VAL A C 1
ATOM 1682 O O . VAL A 1 218 ? -3.482 -7.799 9.807 1.00 90.31 218 VAL A O 1
ATOM 1685 N N . TRP A 1 219 ? -1.935 -7.093 8.354 1.00 93.44 219 TRP A N 1
ATOM 1686 C CA . TRP A 1 219 ? -2.109 -5.660 8.650 1.00 93.44 219 TRP A CA 1
ATOM 1687 C C . TRP A 1 219 ? -3.567 -5.172 8.551 1.00 93.44 219 TRP A C 1
ATOM 1689 O O . TRP A 1 219 ? -3.983 -4.294 9.303 1.00 93.44 219 TRP A O 1
ATOM 1699 N N . LEU A 1 220 ? -4.366 -5.765 7.655 1.00 94.25 220 LEU A N 1
ATOM 1700 C CA . LEU A 1 220 ? -5.800 -5.484 7.532 1.00 94.25 220 LEU A CA 1
ATOM 1701 C C . LEU A 1 220 ? -6.599 -5.936 8.760 1.00 94.25 220 LEU A C 1
ATOM 1703 O O . LEU A 1 220 ? -7.558 -5.265 9.137 1.00 94.25 220 LEU A O 1
ATOM 1707 N N . ARG A 1 221 ? -6.200 -7.048 9.390 1.00 91.62 221 ARG A N 1
ATOM 1708 C CA . ARG A 1 221 ? -6.810 -7.541 10.629 1.00 91.62 221 ARG A CA 1
ATOM 1709 C C . ARG A 1 221 ? -6.463 -6.620 11.796 1.00 91.62 221 ARG A C 1
ATOM 1711 O O . ARG A 1 221 ? -7.346 -6.246 12.555 1.00 91.62 221 ARG A O 1
ATOM 1718 N N . ALA A 1 222 ? -5.216 -6.163 11.880 1.00 93.50 222 ALA A N 1
ATOM 1719 C CA . ALA A 1 222 ? -4.831 -5.155 12.867 1.00 93.50 222 ALA A CA 1
ATOM 1720 C C . ALA A 1 222 ? -5.631 -3.851 12.697 1.00 93.50 222 ALA A C 1
ATOM 1722 O O . ALA A 1 222 ? -6.179 -3.318 13.659 1.00 93.50 222 ALA A O 1
ATOM 1723 N N . ALA A 1 223 ? -5.773 -3.383 11.452 1.00 95.94 223 ALA A N 1
ATOM 1724 C CA . ALA A 1 223 ? -6.549 -2.190 11.142 1.00 95.94 223 ALA A CA 1
ATOM 1725 C C . ALA A 1 223 ? -8.028 -2.333 11.538 1.00 95.94 223 ALA A C 1
ATOM 1727 O O . ALA A 1 223 ? -8.573 -1.400 12.124 1.00 95.94 223 ALA A O 1
ATOM 1728 N N . VAL A 1 224 ? -8.683 -3.469 11.242 1.00 95.06 224 VAL A N 1
ATOM 1729 C CA . VAL A 1 224 ? -10.102 -3.651 11.602 1.00 95.06 224 VAL A CA 1
ATOM 1730 C C . VAL A 1 224 ? -10.303 -3.706 13.110 1.00 95.06 224 VAL A C 1
ATOM 1732 O O . VAL A 1 224 ? -11.233 -3.076 13.592 1.00 95.06 224 VAL A O 1
ATOM 1735 N N . VAL A 1 225 ? -9.414 -4.374 13.851 1.00 94.31 225 VAL A N 1
ATOM 1736 C CA . VAL A 1 225 ? -9.492 -4.474 15.317 1.00 94.31 225 VAL A CA 1
ATOM 1737 C C . VAL A 1 225 ? -9.449 -3.085 15.957 1.00 94.31 225 VAL A C 1
ATOM 1739 O O . VAL A 1 225 ? -10.328 -2.728 16.739 1.00 94.31 225 VAL A O 1
ATOM 1742 N N . VAL A 1 226 ? -8.481 -2.254 15.564 1.00 96.44 226 VAL A N 1
ATOM 1743 C CA . VAL A 1 226 ? -8.324 -0.910 16.140 1.00 96.44 226 VAL A CA 1
ATOM 1744 C C . VAL A 1 226 ? -9.437 0.045 15.686 1.00 96.44 226 VAL A C 1
ATOM 1746 O O . VAL A 1 226 ? -9.907 0.871 16.471 1.00 96.44 226 VAL A O 1
ATOM 1749 N N . LEU A 1 227 ? -9.907 -0.073 14.439 1.00 97.94 227 LEU A N 1
ATOM 1750 C CA . LEU A 1 227 ? -11.045 0.712 13.947 1.00 97.94 227 LEU A CA 1
ATOM 1751 C C . LEU A 1 227 ? -12.363 0.309 14.616 1.00 97.94 227 LEU A C 1
ATOM 1753 O O . LEU A 1 227 ? -13.145 1.196 14.951 1.00 97.94 227 LEU A O 1
ATOM 1757 N N . ASP A 1 228 ? -12.602 -0.986 14.840 1.00 96.56 228 ASP A N 1
ATOM 1758 C CA . ASP A 1 228 ? -13.784 -1.485 15.549 1.00 96.56 228 ASP A CA 1
ATOM 1759 C C . ASP A 1 228 ? -13.759 -1.027 17.020 1.00 96.56 228 ASP A C 1
ATOM 1761 O O . ASP A 1 228 ? -14.785 -0.559 17.511 1.00 96.56 228 ASP A O 1
ATOM 1765 N N . ALA A 1 229 ? -12.599 -1.022 17.694 1.00 95.88 229 ALA A N 1
ATOM 1766 C CA . ALA A 1 229 ? -12.462 -0.468 19.047 1.00 95.88 229 ALA A CA 1
ATOM 1767 C C . ALA A 1 229 ? -12.800 1.037 19.093 1.00 95.88 229 ALA A C 1
ATOM 1769 O O . ALA A 1 229 ? -13.594 1.486 19.922 1.00 95.88 229 ALA A O 1
ATOM 1770 N N . ALA A 1 230 ? -12.270 1.827 18.152 1.00 97.88 230 ALA A N 1
ATOM 1771 C CA . ALA A 1 230 ? -12.593 3.250 18.031 1.00 97.88 230 ALA A CA 1
ATOM 1772 C C . ALA A 1 230 ? -14.073 3.496 17.690 1.00 97.88 230 ALA A C 1
ATOM 1774 O O . ALA A 1 230 ? -14.694 4.427 18.210 1.00 97.88 230 ALA A O 1
ATOM 1775 N N . ALA A 1 231 ? -14.661 2.658 16.833 1.00 97.56 231 ALA A N 1
ATOM 1776 C CA . ALA A 1 231 ? -16.072 2.730 16.479 1.00 97.56 231 ALA A CA 1
ATOM 1777 C C . ALA A 1 231 ? -16.970 2.392 17.676 1.00 97.56 231 ALA A C 1
ATOM 1779 O O . ALA A 1 231 ? -17.954 3.098 17.886 1.00 97.56 231 ALA A O 1
ATOM 1780 N N . LEU A 1 232 ? -16.623 1.377 18.480 1.00 96.06 232 LEU A N 1
ATOM 1781 C CA . LEU A 1 232 ? -17.331 1.022 19.716 1.00 96.06 232 LEU A CA 1
ATOM 1782 C C . LEU A 1 232 ? -17.334 2.193 20.702 1.00 96.06 232 LEU A C 1
ATOM 1784 O O . LEU A 1 232 ? -18.400 2.609 21.156 1.00 96.06 232 LEU A O 1
ATOM 1788 N N . VAL A 1 233 ? -16.170 2.794 20.960 1.00 96.94 233 VAL A N 1
ATOM 1789 C CA . VAL A 1 233 ? -16.050 3.958 21.852 1.00 96.94 233 VAL A CA 1
ATOM 1790 C C . VAL A 1 233 ? -16.884 5.136 21.346 1.00 96.94 233 VAL A C 1
ATOM 1792 O O . VAL A 1 233 ? -17.686 5.698 22.089 1.00 96.94 233 VAL A O 1
ATOM 1795 N N . GLN A 1 234 ? -16.763 5.486 20.061 1.00 97.62 234 GLN A N 1
ATOM 1796 C CA . GLN A 1 234 ? -17.516 6.595 19.464 1.00 97.62 234 GLN A CA 1
ATOM 1797 C C . GLN A 1 234 ? -19.035 6.344 19.429 1.00 97.62 234 GLN A C 1
ATOM 1799 O O . GLN A 1 234 ? -19.823 7.303 19.427 1.00 97.62 234 GLN A O 1
ATOM 1804 N N . ALA A 1 235 ? -19.445 5.079 19.352 1.00 97.12 235 ALA A N 1
ATOM 1805 C CA . ALA A 1 235 ? -20.836 4.661 19.322 1.00 97.12 235 ALA A CA 1
ATOM 1806 C C . ALA A 1 235 ? -21.484 4.701 20.710 1.00 97.12 235 ALA A C 1
ATOM 1808 O O . ALA A 1 235 ? -22.571 5.265 20.833 1.00 97.12 235 ALA A O 1
ATOM 1809 N N . VAL A 1 236 ? -20.816 4.151 21.727 1.00 96.56 236 VAL A N 1
ATOM 1810 C CA . VAL A 1 236 ? -21.346 4.009 23.094 1.00 96.56 236 VAL A CA 1
ATOM 1811 C C . VAL A 1 236 ? -21.195 5.296 23.906 1.00 96.56 236 VAL A C 1
ATOM 1813 O O . VAL A 1 236 ? -22.148 5.701 24.569 1.00 96.56 236 VAL A O 1
ATOM 1816 N N . ALA A 1 237 ? -20.035 5.954 23.823 1.00 96.44 237 ALA A N 1
ATOM 1817 C CA . ALA A 1 237 ? -19.660 7.071 24.692 1.00 96.44 237 ALA A CA 1
ATOM 1818 C C . ALA A 1 237 ? -19.092 8.257 23.882 1.00 96.44 237 ALA A C 1
ATOM 1820 O O . ALA A 1 237 ? -17.893 8.541 23.930 1.00 96.44 237 ALA A O 1
ATOM 1821 N N . PRO A 1 238 ? -19.909 8.942 23.057 1.00 96.31 238 PRO A N 1
ATOM 1822 C CA . PRO A 1 238 ? -19.429 9.980 22.149 1.00 96.31 238 PRO A CA 1
ATOM 1823 C C . PRO A 1 238 ? -18.789 11.199 22.828 1.00 96.31 238 PRO A C 1
ATOM 1825 O O . PRO A 1 238 ? -17.960 11.833 22.171 1.00 96.31 238 PRO A O 1
ATOM 1828 N N . ASN A 1 239 ? -19.164 11.546 24.065 1.00 95.50 239 ASN A N 1
ATOM 1829 C CA . ASN A 1 239 ? -18.575 12.667 24.807 1.00 95.50 239 ASN A CA 1
ATOM 1830 C C . ASN A 1 239 ? -17.306 12.242 25.559 1.00 95.50 239 ASN A C 1
ATOM 1832 O O . ASN A 1 239 ? -16.350 13.015 25.645 1.00 95.50 239 ASN A O 1
ATOM 1836 N N . TRP A 1 240 ? -17.262 11.002 26.050 1.00 95.69 240 TRP A N 1
ATOM 1837 C CA . TRP A 1 240 ? -16.066 10.409 26.644 1.00 95.69 240 TRP A CA 1
ATOM 1838 C C . TRP A 1 240 ? -14.997 10.027 25.611 1.00 95.69 240 TRP A C 1
ATOM 1840 O O . TRP A 1 240 ? -13.815 9.984 25.949 1.00 95.69 240 TRP A O 1
ATOM 1850 N N . ALA A 1 241 ? -15.369 9.776 24.353 1.00 96.56 241 ALA A N 1
ATOM 1851 C CA . ALA A 1 241 ? -14.451 9.315 23.314 1.00 96.56 241 ALA A CA 1
ATOM 1852 C C . ALA A 1 241 ? -13.130 10.122 23.287 1.00 96.56 241 ALA A C 1
ATOM 1854 O O . ALA A 1 241 ? -13.159 11.359 23.339 1.00 96.56 241 ALA A O 1
ATOM 1855 N N . PRO A 1 242 ? -11.963 9.454 23.220 1.00 96.38 242 PRO A N 1
ATOM 1856 C CA . PRO A 1 242 ? -10.680 10.130 23.084 1.00 96.38 242 PRO A CA 1
ATOM 1857 C C . PRO A 1 242 ? -10.632 11.068 21.862 1.00 96.38 242 PRO A C 1
ATOM 1859 O O . PRO A 1 242 ? -11.223 10.731 20.825 1.00 96.38 242 PRO A O 1
ATOM 1862 N N . PRO A 1 243 ? -9.935 12.217 21.931 1.00 95.88 243 PRO A N 1
ATOM 1863 C CA . PRO A 1 243 ? -9.833 13.179 20.830 1.00 95.88 243 PRO A CA 1
ATOM 1864 C C . PRO A 1 243 ? -9.490 12.571 19.458 1.00 95.88 243 PRO A C 1
ATOM 1866 O O . PRO A 1 243 ? -10.100 12.933 18.445 1.00 95.88 243 PRO A O 1
ATOM 1869 N N . HIS A 1 244 ? -8.568 11.606 19.405 1.00 98.25 244 HIS A N 1
ATOM 1870 C CA . HIS A 1 244 ? -8.096 11.006 18.156 1.00 98.25 244 HIS A CA 1
ATOM 1871 C C . HIS A 1 244 ? -9.029 9.935 17.576 1.00 98.25 244 HIS A C 1
ATOM 1873 O O . HIS A 1 244 ? -8.828 9.514 16.436 1.00 98.25 244 HIS A O 1
ATOM 1879 N N . THR A 1 245 ? -10.101 9.551 18.279 1.00 98.19 245 THR A N 1
ATOM 1880 C CA . THR A 1 245 ? -11.064 8.527 17.825 1.00 98.19 245 THR A CA 1
ATOM 1881 C C . THR A 1 245 ? -11.624 8.846 16.435 1.00 98.19 245 THR A C 1
ATOM 1883 O O . THR A 1 245 ? -11.615 8.013 15.527 1.00 98.19 245 THR A O 1
ATOM 1886 N N . ARG A 1 246 ? -12.068 10.091 16.215 1.00 97.12 246 ARG A N 1
ATOM 1887 C CA . ARG A 1 246 ? -12.632 10.518 14.921 1.00 97.12 246 ARG A CA 1
ATOM 1888 C C . ARG A 1 246 ? -11.574 10.606 13.827 1.00 97.12 246 ARG A C 1
ATOM 1890 O O . ARG A 1 246 ? -11.863 10.266 12.679 1.00 97.12 246 ARG A O 1
ATOM 1897 N N . ALA A 1 247 ? -10.365 11.048 14.177 1.00 97.88 247 ALA A N 1
ATOM 1898 C CA . ALA A 1 247 ? -9.246 11.140 13.245 1.00 97.88 247 ALA A CA 1
ATOM 1899 C C . ALA A 1 247 ? -8.833 9.751 12.742 1.00 97.88 247 ALA A C 1
ATOM 1901 O O . ALA A 1 247 ? -8.662 9.569 11.536 1.00 97.88 247 ALA A O 1
ATOM 1902 N N . LEU A 1 248 ? -8.770 8.767 13.642 1.00 98.62 248 LEU A N 1
ATOM 1903 C CA . LEU A 1 248 ? -8.515 7.367 13.320 1.00 98.62 248 LEU A CA 1
ATOM 1904 C C . LEU A 1 248 ? -9.592 6.803 12.381 1.00 98.62 248 LEU A C 1
ATOM 1906 O O . LEU A 1 248 ? -9.263 6.310 11.302 1.00 98.62 248 LEU A O 1
ATOM 1910 N N . LEU A 1 249 ? -10.876 6.943 12.731 1.00 98.50 249 LEU A N 1
ATOM 1911 C CA . LEU A 1 249 ? -11.984 6.447 11.901 1.00 98.50 249 LEU A CA 1
ATOM 1912 C C . LEU A 1 249 ? -12.000 7.085 10.504 1.00 98.50 249 LEU A C 1
ATOM 1914 O O . LEU A 1 249 ? -12.219 6.401 9.498 1.00 98.50 249 LEU A O 1
ATOM 1918 N N . HIS A 1 250 ? -11.754 8.395 10.420 1.00 98.06 250 HIS A N 1
ATOM 1919 C CA . HIS A 1 250 ? -11.678 9.107 9.148 1.00 98.06 250 HIS A CA 1
ATOM 1920 C C . HIS A 1 250 ? -10.485 8.637 8.307 1.00 98.06 250 HIS A C 1
ATOM 1922 O O . HIS A 1 250 ? -10.661 8.241 7.153 1.00 98.06 250 HIS A O 1
ATOM 1928 N N . THR A 1 251 ? -9.285 8.635 8.887 1.00 98.06 251 THR A N 1
ATOM 1929 C CA . THR A 1 251 ? -8.051 8.265 8.186 1.00 98.06 251 THR A CA 1
ATOM 1930 C C . THR A 1 251 ? -8.078 6.808 7.740 1.00 98.06 251 THR A C 1
ATOM 1932 O O . THR A 1 251 ? -7.735 6.523 6.592 1.00 98.06 251 THR A O 1
ATOM 1935 N N . GLY A 1 252 ? -8.564 5.899 8.590 1.00 97.94 252 GLY A N 1
ATOM 1936 C CA . GLY A 1 252 ? -8.744 4.487 8.256 1.00 97.94 252 GLY A CA 1
ATOM 1937 C C . GLY A 1 252 ? -9.722 4.273 7.112 1.00 97.94 252 GLY A C 1
ATOM 1938 O O . GLY A 1 252 ? -9.381 3.599 6.141 1.00 97.94 252 GLY A O 1
ATOM 1939 N N . THR A 1 253 ? -10.885 4.931 7.161 1.00 97.38 253 THR A N 1
ATOM 1940 C CA . THR A 1 253 ? -11.856 4.917 6.055 1.00 97.38 253 THR A CA 1
ATOM 1941 C C . THR A 1 253 ? -11.198 5.344 4.742 1.00 97.38 253 THR A C 1
ATOM 1943 O O . THR A 1 253 ? -11.288 4.630 3.746 1.00 97.38 253 THR A O 1
ATOM 1946 N N . CYS A 1 254 ? -10.503 6.488 4.723 1.00 96.81 254 CYS A N 1
ATOM 1947 C CA . CYS A 1 254 ? -9.855 6.979 3.508 1.00 96.81 254 CYS A CA 1
ATOM 1948 C C . CYS A 1 254 ? -8.744 6.042 3.018 1.00 96.81 254 CYS A C 1
ATOM 1950 O O . CYS A 1 254 ? -8.657 5.780 1.821 1.00 96.81 254 CYS A O 1
ATOM 1952 N N . CYS A 1 255 ? -7.910 5.521 3.922 1.00 97.06 255 CYS A N 1
ATOM 1953 C CA . CYS A 1 255 ? -6.830 4.594 3.590 1.00 97.06 255 CYS A CA 1
ATOM 1954 C C . CYS A 1 255 ? -7.362 3.326 2.908 1.00 97.06 255 CYS A C 1
ATOM 1956 O O . CYS A 1 255 ? -6.873 2.926 1.848 1.00 97.06 255 CYS A O 1
ATOM 1958 N N . LEU A 1 256 ? -8.392 2.711 3.487 1.00 96.50 256 LEU A N 1
ATOM 1959 C CA . LEU A 1 256 ? -8.973 1.463 2.994 1.00 96.50 256 LEU A CA 1
ATOM 1960 C C . LEU A 1 256 ? -9.764 1.674 1.704 1.00 96.50 256 LEU A C 1
ATOM 1962 O O . LEU A 1 256 ? -9.632 0.891 0.766 1.00 96.50 256 LEU A O 1
ATOM 1966 N N . HIS A 1 257 ? -10.511 2.773 1.613 1.00 95.12 257 HIS A N 1
ATOM 1967 C CA . HIS A 1 257 ? -11.210 3.156 0.392 1.00 95.12 257 HIS A CA 1
ATOM 1968 C C . HIS A 1 257 ? -10.241 3.378 -0.782 1.00 95.12 257 HIS A C 1
ATOM 1970 O O . HIS A 1 257 ? -10.417 2.808 -1.860 1.00 95.12 257 HIS A O 1
ATOM 1976 N N . GLU A 1 258 ? -9.172 4.155 -0.575 1.00 93.75 258 GLU A N 1
ATOM 1977 C CA . GLU A 1 258 ? -8.159 4.392 -1.609 1.00 93.75 258 GLU A CA 1
ATOM 1978 C C . GLU A 1 258 ? -7.411 3.109 -1.993 1.00 93.75 258 GLU A C 1
ATOM 1980 O O . GLU A 1 258 ? -7.111 2.899 -3.171 1.00 93.75 258 GLU A O 1
ATOM 1985 N N . SER A 1 259 ? -7.140 2.230 -1.025 1.00 94.81 259 SER A N 1
ATOM 1986 C CA . SER A 1 259 ? -6.527 0.921 -1.276 1.00 94.81 259 SER A CA 1
ATOM 1987 C C . SER A 1 259 ? -7.431 0.032 -2.135 1.00 94.81 259 SER A C 1
ATOM 1989 O O . SER A 1 259 ? -6.962 -0.560 -3.108 1.00 94.81 259 SER A O 1
ATOM 1991 N N . ALA A 1 260 ? -8.738 0.004 -1.851 1.00 94.44 260 ALA A N 1
ATOM 1992 C CA . ALA A 1 260 ? -9.719 -0.731 -2.644 1.00 94.44 260 ALA A CA 1
ATOM 1993 C C . ALA A 1 260 ? -9.783 -0.216 -4.094 1.00 94.44 260 ALA A C 1
ATOM 1995 O O . ALA A 1 260 ? -9.669 -1.007 -5.034 1.00 94.44 260 ALA A O 1
ATOM 1996 N N . ILE A 1 261 ? -9.849 1.108 -4.294 1.00 92.62 261 ILE A N 1
ATOM 1997 C CA . ILE A 1 261 ? -9.825 1.722 -5.634 1.00 92.62 261 ILE A CA 1
ATOM 1998 C C . ILE A 1 261 ? -8.552 1.334 -6.398 1.00 92.62 261 ILE A C 1
ATOM 2000 O O . ILE A 1 261 ? -8.609 1.016 -7.588 1.00 92.62 261 ILE A O 1
ATOM 2004 N N . ARG A 1 262 ? -7.389 1.319 -5.735 1.00 90.38 262 ARG A N 1
ATOM 2005 C CA . ARG A 1 262 ? -6.107 0.953 -6.367 1.00 90.38 262 ARG A CA 1
ATOM 2006 C C . ARG A 1 262 ? -6.052 -0.503 -6.812 1.00 90.38 262 ARG A C 1
ATOM 2008 O O . ARG A 1 262 ? -5.384 -0.800 -7.804 1.00 90.38 262 ARG A O 1
ATOM 2015 N N . LEU A 1 263 ? -6.775 -1.380 -6.125 1.00 92.31 263 LEU A N 1
ATOM 2016 C CA . LEU A 1 263 ? -6.957 -2.778 -6.510 1.00 92.31 263 LEU A CA 1
ATOM 2017 C C . LEU A 1 263 ? -8.050 -2.982 -7.574 1.00 92.31 263 LEU A C 1
ATOM 2019 O O . LEU A 1 263 ? -8.264 -4.113 -8.013 1.00 92.31 263 LEU A O 1
ATOM 2023 N N . GLY A 1 264 ? -8.710 -1.905 -8.018 1.00 91.81 264 GLY A N 1
ATOM 2024 C CA . GLY A 1 264 ? -9.806 -1.948 -8.988 1.00 91.81 264 GLY A CA 1
ATOM 2025 C C . GLY A 1 264 ? -11.121 -2.457 -8.396 1.00 91.81 264 GLY A C 1
ATOM 2026 O O . GLY A 1 264 ? -11.975 -2.943 -9.135 1.00 91.81 264 GLY A O 1
ATOM 2027 N N . LEU A 1 265 ? -11.274 -2.391 -7.073 1.00 92.81 265 LEU A N 1
ATOM 2028 C CA . LEU A 1 265 ? -12.444 -2.898 -6.368 1.00 92.81 265 LEU A CA 1
ATOM 2029 C C . LEU A 1 265 ? -13.528 -1.825 -6.278 1.00 92.81 265 LEU A C 1
ATOM 2031 O O . LEU A 1 265 ? -13.272 -0.697 -5.859 1.00 92.81 265 LEU A O 1
ATOM 2035 N N . HIS A 1 266 ? -14.753 -2.220 -6.614 1.00 91.25 266 HIS A N 1
ATOM 2036 C CA . HIS A 1 266 ? -15.958 -1.438 -6.366 1.00 91.25 266 HIS A CA 1
ATOM 2037 C C . HIS A 1 266 ? -16.695 -2.089 -5.204 1.00 91.25 266 HIS A C 1
ATOM 2039 O O . HIS A 1 266 ? -17.236 -3.183 -5.342 1.00 91.25 266 HIS A O 1
ATOM 2045 N N . VAL A 1 267 ? -16.666 -1.436 -4.047 1.00 89.31 267 VAL A N 1
ATOM 2046 C CA . VAL A 1 267 ? -17.301 -1.958 -2.836 1.00 89.31 267 VAL A CA 1
ATOM 2047 C C . VAL A 1 267 ? -18.678 -1.311 -2.702 1.00 89.31 267 VAL A C 1
ATOM 2049 O O . VAL A 1 267 ? -18.751 -0.079 -2.634 1.00 89.31 267 VAL A O 1
ATOM 2052 N N . PRO A 1 268 ? -19.768 -2.099 -2.718 1.00 84.38 268 PRO A N 1
ATOM 2053 C CA . PRO A 1 268 ? -21.112 -1.556 -2.620 1.00 84.38 268 PRO A CA 1
ATOM 2054 C C . PRO A 1 268 ? -21.330 -0.928 -1.244 1.00 84.38 268 PRO A C 1
ATOM 2056 O O . PRO A 1 268 ? -20.790 -1.385 -0.236 1.00 84.38 268 PRO A O 1
ATOM 2059 N N . LYS A 1 269 ? -22.150 0.124 -1.201 1.00 82.62 269 LYS A N 1
ATOM 2060 C CA . LYS A 1 269 ? -22.591 0.696 0.072 1.00 82.62 269 LYS A CA 1
ATOM 2061 C C . LYS A 1 269 ? -23.510 -0.308 0.760 1.00 82.62 269 LYS A C 1
ATOM 2063 O O . LYS A 1 269 ? -24.519 -0.702 0.179 1.00 82.62 269 LYS A O 1
ATOM 2068 N N . SER A 1 270 ? -23.171 -0.694 1.983 1.00 81.75 270 SER A N 1
ATOM 2069 C CA . SER A 1 270 ? -24.021 -1.521 2.834 1.00 81.75 270 SER A CA 1
ATOM 2070 C C . SER A 1 270 ? -24.641 -0.683 3.951 1.00 81.75 270 SER A C 1
ATOM 2072 O O . SER A 1 270 ? -24.074 0.320 4.382 1.00 81.75 270 SER A O 1
ATOM 2074 N N . VAL A 1 271 ? -25.832 -1.086 4.399 1.00 78.31 271 VAL A N 1
ATOM 2075 C CA . VAL A 1 271 ? -26.521 -0.469 5.549 1.00 78.31 271 VAL A CA 1
ATOM 2076 C C . VAL A 1 271 ? -26.013 -1.061 6.866 1.00 78.31 271 VAL A C 1
ATOM 2078 O O . VAL A 1 271 ? -25.952 -0.377 7.882 1.00 78.31 271 VAL A O 1
ATOM 2081 N N . VAL A 1 272 ? -25.615 -2.333 6.834 1.00 80.00 272 VAL A N 1
ATOM 2082 C CA . VAL A 1 272 ? -25.084 -3.089 7.970 1.00 80.00 272 VAL A CA 1
ATOM 2083 C C . VAL A 1 272 ? -23.839 -3.829 7.502 1.00 80.00 272 VAL A C 1
ATOM 2085 O O . VAL A 1 272 ? -23.793 -4.332 6.377 1.00 80.00 272 VAL A O 1
ATOM 2088 N N . SER A 1 273 ? -22.823 -3.893 8.359 1.00 83.94 273 SER A N 1
ATOM 2089 C CA . SER A 1 273 ? -21.624 -4.690 8.127 1.00 83.94 273 SER A CA 1
ATOM 2090 C C . SER A 1 273 ? -21.444 -5.686 9.266 1.00 83.94 273 SER A C 1
ATOM 2092 O O . SER A 1 273 ? -21.119 -5.291 10.387 1.00 83.94 273 SER A O 1
ATOM 2094 N N . LEU A 1 274 ? -21.608 -6.976 8.963 1.00 78.94 274 LEU A N 1
ATOM 2095 C CA . LEU A 1 274 ? -21.289 -8.085 9.873 1.00 78.94 274 LEU A CA 1
ATOM 2096 C C . LEU A 1 274 ? -19.924 -8.720 9.598 1.00 78.94 274 LEU A C 1
ATOM 2098 O O . LEU A 1 274 ? -19.496 -9.538 10.391 1.00 78.94 274 LEU A O 1
ATOM 2102 N N . HIS A 1 275 ? -19.210 -8.284 8.556 1.00 75.25 275 HIS A N 1
ATOM 2103 C CA . HIS A 1 275 ? -17.928 -8.860 8.145 1.00 75.25 275 HIS A CA 1
ATOM 2104 C C . HIS A 1 275 ? -16.946 -9.061 9.311 1.00 75.25 275 HIS A C 1
ATOM 2106 O O . HIS A 1 275 ? -16.481 -8.077 9.893 1.00 75.25 275 HIS A O 1
ATOM 2112 N N . GLY A 1 276 ? -16.635 -10.314 9.642 1.00 67.62 276 GLY A N 1
ATOM 2113 C CA . GLY A 1 276 ? -15.718 -10.691 10.725 1.00 67.62 276 GLY A CA 1
ATOM 2114 C C . GLY A 1 276 ? -16.242 -10.474 12.139 1.00 67.62 276 GLY A C 1
ATOM 2115 O O . GLY A 1 276 ? -15.450 -10.382 13.070 1.00 67.62 276 GLY A O 1
ATOM 2116 N N . ARG A 1 277 ? -17.559 -10.333 12.289 1.00 78.81 277 ARG A N 1
ATOM 2117 C CA . ARG A 1 277 ? -18.290 -10.198 13.558 1.00 78.81 277 ARG A CA 1
ATOM 2118 C C . ARG A 1 277 ? -19.624 -10.944 13.513 1.00 78.81 277 ARG A C 1
ATOM 2120 O O . ARG A 1 277 ? -20.551 -10.587 14.231 1.00 78.81 277 ARG A O 1
ATOM 2127 N N . GLU A 1 278 ? -19.740 -11.950 12.655 1.00 75.50 278 GLU A N 1
ATOM 2128 C CA . GLU A 1 278 ? -20.960 -12.733 12.454 1.00 75.50 278 GLU A CA 1
ATOM 2129 C C . GLU A 1 278 ? -21.405 -13.416 13.759 1.00 75.50 278 GLU A C 1
ATOM 2131 O O . GLU A 1 278 ? -22.595 -13.484 14.048 1.00 75.50 278 GLU A O 1
ATOM 2136 N N . GLU A 1 279 ? -20.438 -13.829 14.581 1.00 71.06 279 GLU A N 1
ATOM 2137 C CA . GLU A 1 279 ? -20.651 -14.507 15.867 1.00 71.06 279 GLU A CA 1
ATOM 2138 C C . GLU A 1 279 ? -20.640 -13.550 17.077 1.00 71.06 279 GLU A C 1
ATOM 2140 O O . GLU A 1 279 ? -20.901 -13.967 18.201 1.00 71.06 279 GLU A O 1
ATOM 2145 N N . HIS A 1 280 ? -20.346 -12.260 16.872 1.00 73.00 280 HIS A N 1
ATOM 2146 C CA . HIS A 1 280 ? -20.166 -11.293 17.961 1.00 73.00 280 HIS A CA 1
ATOM 2147 C C . HIS A 1 280 ? -21.401 -10.404 18.105 1.00 73.00 280 HIS A C 1
ATOM 2149 O O . HIS A 1 280 ? -21.561 -9.400 17.399 1.00 73.00 280 HIS A O 1
ATOM 2155 N N . ALA A 1 281 ? -22.272 -10.748 19.056 1.00 84.31 281 ALA A N 1
ATOM 2156 C CA . ALA A 1 281 ? -23.429 -9.927 19.374 1.00 84.31 281 ALA A CA 1
ATOM 2157 C C . ALA A 1 281 ? -22.984 -8.579 19.960 1.00 84.31 281 ALA A C 1
ATOM 2159 O O . ALA A 1 281 ? -22.317 -8.502 20.989 1.00 84.31 281 ALA A O 1
ATOM 2160 N N . PHE A 1 282 ? -23.407 -7.484 19.332 1.00 88.38 282 PHE A N 1
ATOM 2161 C CA . PHE A 1 282 ? -23.024 -6.135 19.758 1.00 88.38 282 PHE A CA 1
ATOM 2162 C C . PHE A 1 282 ? -23.398 -5.809 21.199 1.00 88.38 282 PHE A C 1
ATOM 2164 O O . PHE A 1 282 ? -22.677 -5.088 21.881 1.00 88.38 282 PHE A O 1
ATOM 2171 N N . THR A 1 283 ? -24.514 -6.352 21.677 1.00 89.50 283 THR A N 1
ATOM 2172 C CA . THR A 1 283 ? -24.938 -6.212 23.070 1.00 89.50 283 THR A CA 1
ATOM 2173 C C . THR A 1 283 ? -23.899 -6.749 24.047 1.00 89.50 283 THR A C 1
ATOM 2175 O O . THR A 1 283 ? -23.720 -6.162 25.112 1.00 89.50 283 THR A O 1
ATOM 2178 N N . ASP A 1 284 ? -23.195 -7.823 23.687 1.00 90.62 284 ASP A N 1
ATOM 2179 C CA . ASP A 1 284 ? -22.140 -8.400 24.516 1.00 90.62 284 ASP A CA 1
ATOM 2180 C C . ASP A 1 284 ? -20.873 -7.543 24.458 1.00 90.62 284 ASP A C 1
ATOM 2182 O O . ASP A 1 284 ? -20.284 -7.272 25.502 1.00 90.62 284 ASP A O 1
ATOM 2186 N N . SER A 1 285 ? -20.530 -6.998 23.286 1.00 91.19 285 SER A N 1
ATOM 2187 C CA . SER A 1 285 ? -19.428 -6.036 23.135 1.00 91.19 285 SER A CA 1
ATOM 2188 C C . SER A 1 285 ? -19.643 -4.772 23.974 1.00 91.19 285 SER A C 1
ATOM 2190 O O . SER A 1 285 ? -18.729 -4.308 24.654 1.00 91.19 285 SER A O 1
ATOM 2192 N N . VAL A 1 286 ? -20.867 -4.227 23.977 1.00 92.19 286 VAL A N 1
ATOM 2193 C CA . VAL A 1 286 ? -21.231 -3.076 24.819 1.00 92.19 286 VAL A CA 1
ATOM 2194 C C . VAL A 1 286 ? -21.161 -3.447 26.297 1.00 92.19 286 VAL A C 1
ATOM 2196 O O . VAL A 1 286 ? -20.588 -2.691 27.077 1.00 92.19 286 VAL A O 1
ATOM 2199 N N . ARG A 1 287 ? -21.696 -4.611 26.695 1.00 92.62 287 ARG A N 1
ATOM 2200 C CA . ARG A 1 287 ? -21.637 -5.074 28.090 1.00 92.62 287 ARG A CA 1
ATOM 2201 C C . ARG A 1 287 ? -20.190 -5.207 28.563 1.00 92.62 287 ARG A C 1
ATOM 2203 O O . ARG A 1 287 ? -19.870 -4.716 29.642 1.00 92.62 287 ARG A O 1
ATOM 2210 N N . GLY A 1 288 ? -19.327 -5.803 27.741 1.00 91.88 288 GLY A N 1
ATOM 2211 C CA . GLY A 1 288 ? -17.894 -5.926 27.997 1.00 91.88 288 GLY A CA 1
ATOM 2212 C C . GLY A 1 288 ? -17.230 -4.563 28.180 1.00 91.88 288 GLY A C 1
ATOM 2213 O O . GLY A 1 288 ? -16.638 -4.309 29.227 1.00 91.88 288 GLY A O 1
ATOM 2214 N N . ALA A 1 289 ? -17.412 -3.646 27.228 1.00 92.75 289 ALA A N 1
ATOM 2215 C CA . ALA A 1 289 ? -16.825 -2.307 27.296 1.00 92.75 289 ALA A CA 1
ATOM 2216 C C . ALA A 1 289 ? -17.305 -1.504 28.520 1.00 92.75 289 ALA A C 1
ATOM 2218 O O . ALA A 1 289 ? -16.497 -0.880 29.204 1.00 92.75 289 ALA A O 1
ATOM 2219 N N . VAL A 1 290 ? -18.603 -1.550 28.839 1.00 94.00 290 VAL A N 1
ATOM 2220 C CA . VAL A 1 290 ? -19.162 -0.866 30.019 1.00 94.00 290 VAL A CA 1
ATOM 2221 C C . VAL A 1 290 ? -18.624 -1.478 31.310 1.00 94.00 290 VAL A C 1
ATOM 2223 O O . VAL A 1 290 ? -18.217 -0.745 32.207 1.00 94.00 290 VAL A O 1
ATOM 222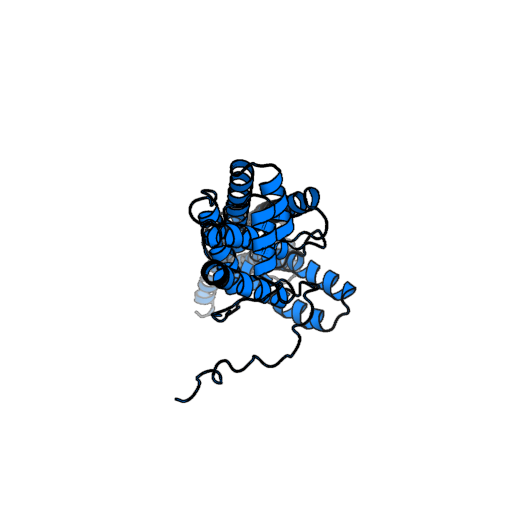6 N N . SER A 1 291 ? -18.541 -2.811 31.389 1.00 93.94 291 SER A N 1
ATOM 2227 C CA . SER A 1 291 ? -17.955 -3.499 32.548 1.00 93.94 291 SER A CA 1
ATOM 2228 C C . SER A 1 291 ? -16.466 -3.196 32.738 1.00 93.94 291 SER A C 1
ATOM 2230 O O . SER A 1 291 ? -15.979 -3.208 33.865 1.00 93.94 291 SER A O 1
ATOM 2232 N N . ALA A 1 292 ? -15.757 -2.882 31.652 1.00 93.25 292 ALA A N 1
ATOM 2233 C CA . ALA A 1 292 ? -14.354 -2.492 31.677 1.00 93.25 292 ALA A CA 1
ATOM 2234 C C . ALA A 1 292 ? -14.137 -1.012 32.042 1.00 93.25 292 ALA A C 1
ATOM 2236 O O . ALA A 1 292 ? -13.000 -0.628 32.297 1.00 93.25 292 ALA A O 1
ATOM 2237 N N . GLY A 1 293 ? -15.195 -0.190 32.091 1.00 92.81 293 GLY A N 1
ATOM 2238 C CA . GLY A 1 293 ? -15.127 1.212 32.519 1.00 92.81 293 GLY A CA 1
ATOM 2239 C C . GLY A 1 293 ? -15.589 2.246 31.487 1.00 92.81 293 GLY A C 1
ATOM 2240 O O . GLY A 1 293 ? -15.463 3.443 31.741 1.00 92.81 293 GLY A O 1
ATOM 2241 N N . LEU A 1 294 ? -16.130 1.834 30.332 1.00 94.75 294 LEU A N 1
ATOM 2242 C CA . LEU A 1 294 ? -16.676 2.771 29.344 1.00 94.75 294 LEU A CA 1
ATOM 2243 C C . LEU A 1 294 ? -18.028 3.349 29.811 1.00 94.75 294 LEU A C 1
ATOM 2245 O O . LEU A 1 294 ? -18.946 2.576 30.095 1.00 94.75 294 LEU A O 1
ATOM 2249 N N . PRO A 1 295 ? -18.222 4.681 29.832 1.00 93.88 295 PRO A N 1
ATOM 2250 C CA . PRO A 1 295 ? -19.505 5.262 30.221 1.00 93.88 295 PRO A CA 1
ATOM 2251 C C . PRO A 1 295 ? -20.626 4.923 29.221 1.00 93.88 295 PRO A C 1
ATOM 2253 O O . PRO A 1 295 ? -20.481 5.199 28.028 1.00 93.88 295 PRO A O 1
ATOM 2256 N N . PRO A 1 296 ? -21.769 4.370 29.661 1.00 93.44 296 PRO A N 1
ATOM 2257 C CA . PRO A 1 296 ? -22.893 4.068 28.776 1.00 93.44 296 PRO A CA 1
ATOM 2258 C C . PRO A 1 296 ? -23.718 5.336 28.482 1.00 93.44 296 PRO A C 1
ATOM 2260 O O . PRO A 1 296 ? -24.779 5.547 29.063 1.00 93.44 296 PRO A O 1
ATOM 2263 N N . GLU A 1 297 ? -23.229 6.212 27.598 1.00 94.00 297 GLU A N 1
ATOM 2264 C CA . GLU A 1 297 ? -23.905 7.485 27.280 1.00 94.00 297 GLU A CA 1
ATOM 2265 C C . GLU A 1 297 ? -25.079 7.333 26.299 1.00 94.00 297 GLU A C 1
ATOM 2267 O O . GLU A 1 297 ? -26.001 8.149 26.308 1.00 94.00 297 GLU A O 1
ATOM 2272 N N . ARG A 1 298 ? -25.048 6.319 25.421 1.00 91.56 298 ARG A N 1
ATOM 2273 C CA . ARG A 1 298 ? -26.128 6.016 24.466 1.00 91.56 298 ARG A CA 1
ATOM 2274 C C . ARG A 1 298 ? -26.870 4.732 24.817 1.00 91.56 298 ARG A C 1
ATOM 2276 O O . ARG A 1 298 ? -26.297 3.791 25.361 1.00 91.56 298 ARG A O 1
ATOM 2283 N N . THR A 1 299 ? -28.141 4.669 24.418 1.00 86.31 299 THR A N 1
ATOM 2284 C CA . THR A 1 299 ? -28.935 3.434 24.479 1.00 86.31 299 THR A CA 1
ATOM 2285 C C . THR A 1 299 ? -28.347 2.364 23.552 1.00 86.31 299 THR A C 1
ATOM 2287 O O . THR A 1 299 ? -27.694 2.683 22.556 1.00 86.31 299 THR A O 1
ATOM 2290 N N . GLY A 1 300 ? -28.601 1.081 23.841 1.00 83.50 300 GLY A N 1
ATOM 2291 C CA . GLY A 1 300 ? -28.060 -0.028 23.043 1.00 83.50 300 GLY A CA 1
ATOM 2292 C C . GLY A 1 300 ? -28.441 0.035 21.557 1.00 83.50 300 GLY A C 1
ATOM 2293 O O . GLY A 1 300 ? -27.607 -0.254 20.700 1.00 83.50 300 GLY A O 1
ATOM 2294 N N . GLN A 1 301 ? -29.663 0.478 21.237 1.00 89.19 301 GLN A N 1
ATOM 2295 C CA . GLN A 1 301 ? -30.133 0.589 19.853 1.00 89.19 301 GLN A CA 1
ATOM 2296 C 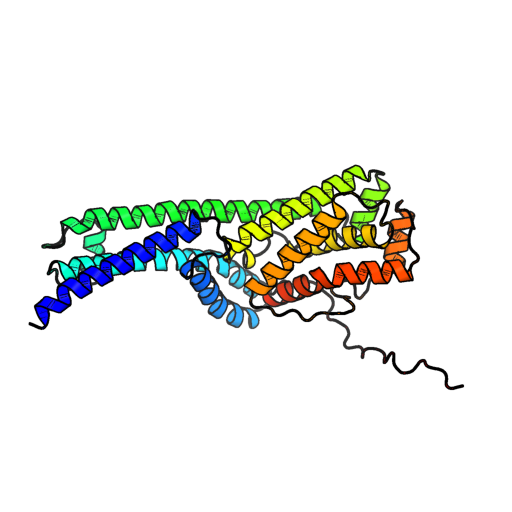C . GLN A 1 301 ? -29.492 1.770 19.107 1.00 89.19 301 GLN A C 1
ATOM 2298 O O . GLN A 1 301 ? -29.080 1.618 17.955 1.00 89.19 301 GLN A O 1
ATOM 2303 N N . ASP A 1 302 ? -29.372 2.935 19.750 1.00 91.94 302 ASP A N 1
ATOM 2304 C CA . ASP A 1 302 ? -28.736 4.107 19.135 1.00 91.94 302 ASP A CA 1
ATOM 2305 C C . ASP A 1 302 ? -27.229 3.892 18.964 1.00 91.94 302 ASP A C 1
ATOM 2307 O O . ASP A 1 302 ? -26.654 4.243 17.930 1.00 91.94 302 ASP A O 1
ATOM 2311 N N . ALA A 1 303 ? -26.589 3.263 19.956 1.00 93.88 303 ALA A N 1
ATOM 2312 C CA . ALA A 1 303 ? -25.193 2.853 19.877 1.00 93.88 303 ALA A CA 1
ATOM 2313 C C . ALA A 1 303 ? -24.976 1.864 18.724 1.00 93.88 303 ALA A C 1
ATOM 2315 O O . ALA A 1 303 ? -24.018 2.015 17.968 1.00 93.88 303 ALA A O 1
ATOM 2316 N N . TRP A 1 304 ? -25.883 0.905 18.519 1.00 94.12 304 TRP A N 1
ATOM 2317 C CA . TRP A 1 304 ? -25.793 -0.037 17.402 1.00 94.12 304 TRP A CA 1
ATOM 2318 C C . TRP A 1 304 ? -25.808 0.669 16.046 1.00 94.12 304 TRP A C 1
ATOM 2320 O O . TRP A 1 304 ? -24.941 0.418 15.204 1.00 94.12 304 TRP A O 1
ATOM 2330 N N . TRP A 1 305 ? -26.741 1.602 15.834 1.00 94.44 305 TRP A N 1
ATOM 2331 C CA . TRP A 1 305 ? -26.800 2.347 14.576 1.00 94.44 305 TRP A CA 1
ATOM 2332 C C . TRP A 1 305 ? -25.593 3.262 14.375 1.00 94.44 305 TRP A C 1
ATOM 2334 O O . TRP A 1 305 ? -25.061 3.333 13.265 1.00 94.44 305 TRP A O 1
ATOM 2344 N N . ALA A 1 306 ? -25.105 3.909 15.436 1.00 94.50 306 ALA A N 1
ATOM 2345 C CA . ALA A 1 306 ? -23.886 4.710 15.376 1.00 94.50 306 ALA A CA 1
ATOM 2346 C C . ALA A 1 306 ? -22.650 3.857 15.032 1.00 94.50 306 ALA A C 1
ATOM 2348 O O . ALA A 1 306 ? -21.828 4.266 14.207 1.00 94.50 306 ALA A O 1
ATOM 2349 N N . PHE A 1 307 ? -22.544 2.658 15.610 1.00 95.69 307 PHE A N 1
ATOM 2350 C CA . PHE A 1 307 ? -21.483 1.702 15.307 1.00 95.69 307 PHE A CA 1
ATOM 2351 C C . PHE A 1 307 ? -21.535 1.261 13.841 1.00 95.69 307 PHE A C 1
ATOM 2353 O O . PHE A 1 307 ? -20.532 1.354 13.133 1.00 95.69 307 PHE A O 1
ATOM 2360 N N . GLN A 1 308 ? -22.711 0.876 13.335 1.00 94.88 308 GLN A N 1
ATOM 2361 C CA . GLN A 1 308 ? -22.876 0.466 11.937 1.00 94.88 308 GLN A CA 1
ATOM 2362 C C . GLN A 1 308 ? -22.610 1.609 10.944 1.00 94.88 308 GLN A C 1
ATOM 2364 O O . GLN A 1 308 ? -21.982 1.395 9.901 1.00 94.88 308 GLN A O 1
ATOM 2369 N N . ALA A 1 309 ? -22.993 2.843 11.281 1.00 93.44 309 ALA A N 1
ATOM 2370 C CA . ALA A 1 309 ? -22.698 4.018 10.462 1.00 93.44 309 ALA A CA 1
ATOM 2371 C C . ALA A 1 309 ? -21.186 4.278 10.318 1.00 93.44 309 ALA A C 1
ATOM 2373 O O . ALA A 1 309 ? -20.729 4.733 9.267 1.00 93.44 309 ALA A O 1
ATOM 2374 N N . ALA A 1 310 ? -20.389 3.971 11.347 1.00 94.56 310 ALA A N 1
ATOM 2375 C CA . ALA A 1 310 ? -18.933 3.996 11.244 1.00 94.56 310 ALA A CA 1
ATOM 2376 C C . ALA A 1 310 ? -18.410 2.779 10.463 1.00 94.56 310 ALA A C 1
ATOM 2378 O O . ALA A 1 310 ? -17.649 2.936 9.506 1.00 94.56 310 ALA A O 1
ATOM 2379 N N . ARG A 1 311 ? -18.856 1.575 10.830 1.00 94.56 311 ARG A N 1
ATOM 2380 C CA . ARG A 1 311 ? -18.308 0.297 10.359 1.00 94.56 311 ARG A CA 1
ATOM 2381 C C . ARG A 1 311 ? -18.491 0.034 8.873 1.00 94.56 311 ARG A C 1
ATOM 2383 O O . ARG A 1 311 ? -17.570 -0.441 8.206 1.00 94.56 311 ARG A O 1
ATOM 2390 N N . THR A 1 312 ? -19.642 0.407 8.323 1.00 94.25 312 THR A N 1
ATOM 2391 C CA . THR A 1 312 ? -19.945 0.286 6.883 1.00 94.25 312 THR A CA 1
ATOM 2392 C C . THR A 1 312 ? -18.987 1.088 5.996 1.00 94.25 312 THR A C 1
ATOM 2394 O O . THR A 1 312 ? -18.858 0.797 4.808 1.00 94.25 312 THR A O 1
ATOM 2397 N N . ARG A 1 313 ? -18.259 2.063 6.559 1.00 94.62 313 ARG A N 1
ATOM 2398 C CA . ARG A 1 313 ? -17.295 2.894 5.825 1.00 94.62 313 ARG A CA 1
ATOM 2399 C C . ARG A 1 313 ? -15.920 2.251 5.656 1.00 94.62 313 ARG A C 1
ATOM 2401 O O . ARG A 1 313 ? -15.184 2.687 4.779 1.00 94.62 313 ARG A O 1
ATOM 2408 N N . TYR A 1 314 ? -15.552 1.256 6.465 1.00 95.38 314 TYR A N 1
ATOM 2409 C CA . TYR A 1 314 ? -14.217 0.644 6.402 1.00 95.38 314 TYR A CA 1
ATOM 2410 C C . TYR A 1 314 ? -14.242 -0.882 6.289 1.00 95.38 314 TYR A C 1
ATOM 2412 O O . TYR A 1 314 ? -13.477 -1.432 5.496 1.00 95.38 314 TYR A O 1
ATOM 2420 N N . ALA A 1 315 ? -15.121 -1.579 7.013 1.00 93.62 315 ALA A N 1
ATOM 2421 C CA . ALA A 1 315 ? -15.095 -3.040 7.087 1.00 93.62 315 ALA A CA 1
ATOM 2422 C C . ALA A 1 315 ? -15.365 -3.728 5.731 1.00 93.62 315 ALA A C 1
ATOM 2424 O O . ALA A 1 315 ? -14.590 -4.614 5.368 1.00 93.62 315 ALA A O 1
ATOM 2425 N N . PRO A 1 316 ? -16.337 -3.284 4.903 1.00 92.69 316 PRO A N 1
ATOM 2426 C CA . PRO A 1 316 ? -16.533 -3.862 3.571 1.00 92.69 316 PRO A CA 1
ATOM 2427 C C . PRO A 1 316 ? -15.308 -3.710 2.657 1.00 92.69 316 PRO A C 1
ATOM 2429 O O . PRO A 1 316 ? -15.004 -4.600 1.861 1.00 92.69 316 PRO A O 1
ATOM 2432 N N . HIS A 1 317 ? -14.569 -2.598 2.779 1.00 94.19 317 HIS A N 1
ATOM 2433 C CA . HIS A 1 317 ? -13.325 -2.402 2.033 1.00 94.19 317 HIS A CA 1
ATOM 2434 C C . HIS A 1 317 ? -12.253 -3.391 2.475 1.00 94.19 317 HIS A C 1
ATOM 2436 O O . HIS A 1 317 ? -11.606 -3.985 1.619 1.00 94.19 317 HIS A O 1
ATOM 2442 N N . ILE A 1 318 ? -12.102 -3.609 3.782 1.00 93.69 318 ILE A N 1
ATOM 2443 C CA . ILE A 1 318 ? -11.164 -4.597 4.321 1.00 93.69 318 ILE A CA 1
ATOM 2444 C C . ILE A 1 318 ? -11.478 -5.981 3.760 1.00 93.69 318 ILE A C 1
ATOM 2446 O O . ILE A 1 318 ? -10.607 -6.577 3.139 1.00 93.69 318 ILE A O 1
ATOM 2450 N N . SER A 1 319 ? -12.719 -6.457 3.879 1.00 91.12 319 SER A N 1
ATOM 2451 C CA . SER A 1 319 ? -13.114 -7.780 3.380 1.00 91.12 319 SER A CA 1
ATOM 2452 C C . SER A 1 319 ? -12.897 -7.937 1.876 1.00 91.12 319 SER A C 1
ATOM 2454 O O . SER A 1 319 ? -12.385 -8.963 1.428 1.00 91.12 319 SER A O 1
ATOM 2456 N N . ALA A 1 320 ? -13.216 -6.908 1.085 1.00 92.19 320 ALA A N 1
ATOM 2457 C CA . ALA A 1 320 ? -12.985 -6.932 -0.355 1.00 92.19 320 ALA A CA 1
ATOM 2458 C C . ALA A 1 320 ? -11.488 -6.975 -0.706 1.00 92.19 320 ALA A C 1
ATOM 2460 O O . ALA A 1 320 ? -11.085 -7.727 -1.595 1.00 92.19 320 ALA A O 1
ATOM 2461 N N . ILE A 1 321 ? -10.655 -6.191 -0.012 1.00 94.19 321 ILE A N 1
ATOM 2462 C CA . ILE A 1 321 ? -9.197 -6.191 -0.193 1.00 94.19 321 ILE A CA 1
ATOM 2463 C C . ILE A 1 321 ? -8.630 -7.560 0.194 1.00 94.19 321 ILE A C 1
ATOM 2465 O O . ILE A 1 321 ? -7.882 -8.153 -0.578 1.00 94.19 321 ILE A O 1
ATOM 2469 N N . SER A 1 322 ? -9.028 -8.084 1.348 1.00 91.69 322 SER A N 1
ATOM 2470 C CA . SER A 1 322 ? -8.643 -9.397 1.854 1.00 91.69 322 SER A CA 1
ATOM 2471 C C . SER A 1 322 ? -8.937 -10.518 0.863 1.00 91.69 322 SER A C 1
ATOM 2473 O O . SER A 1 322 ? -8.038 -11.281 0.506 1.00 91.69 322 SER A O 1
ATOM 2475 N N . ALA A 1 323 ? -10.163 -10.563 0.336 1.00 90.25 323 ALA A N 1
ATOM 2476 C CA . ALA A 1 323 ? -10.555 -11.527 -0.686 1.00 90.25 323 ALA A CA 1
ATOM 2477 C C . ALA A 1 323 ? -9.749 -11.337 -1.983 1.00 90.25 323 ALA A C 1
ATOM 2479 O O . ALA A 1 323 ? -9.269 -12.301 -2.581 1.00 90.25 323 ALA A O 1
ATOM 2480 N N . ARG A 1 324 ? -9.542 -10.084 -2.412 1.00 92.31 324 ARG A N 1
ATOM 2481 C CA . ARG A 1 324 ? -8.776 -9.756 -3.623 1.00 92.31 324 ARG A CA 1
ATOM 2482 C C . ARG A 1 324 ? -7.311 -10.164 -3.534 1.00 92.31 324 ARG A C 1
ATOM 2484 O O . ARG A 1 324 ? -6.737 -10.488 -4.578 1.00 92.31 324 ARG A O 1
ATOM 2491 N N . LEU A 1 325 ? -6.727 -10.100 -2.339 1.00 92.19 325 LEU A N 1
ATOM 2492 C CA . LEU A 1 325 ? -5.337 -10.442 -2.040 1.00 92.19 325 LEU A CA 1
ATOM 2493 C C . LEU A 1 325 ? -5.153 -11.896 -1.590 1.00 92.19 325 LEU A C 1
ATOM 2495 O O . LEU A 1 325 ? -4.013 -12.304 -1.383 1.00 92.19 325 LEU A O 1
ATOM 2499 N N . MET A 1 326 ? -6.236 -12.677 -1.478 1.00 89.88 326 MET A N 1
ATOM 2500 C CA . MET A 1 326 ? -6.203 -14.054 -0.966 1.00 89.88 326 MET A CA 1
ATOM 2501 C C . MET A 1 326 ? -5.489 -14.117 0.387 1.00 89.88 326 MET A C 1
ATOM 2503 O O . MET A 1 326 ? -4.544 -14.878 0.584 1.00 89.88 326 MET A O 1
ATOM 2507 N N . TYR A 1 327 ? -5.867 -13.227 1.299 1.00 86.19 327 TYR A N 1
ATOM 2508 C CA . TYR A 1 327 ? -5.547 -13.446 2.698 1.00 86.19 327 TYR A CA 1
ATOM 2509 C C . TYR A 1 327 ? -6.511 -14.502 3.215 1.00 86.19 327 TYR A C 1
ATOM 2511 O O . TYR A 1 327 ? -7.725 -14.290 3.195 1.00 86.19 327 TYR A O 1
ATOM 2519 N N . ASP A 1 328 ? -5.963 -15.636 3.639 1.00 67.19 328 ASP A N 1
ATOM 2520 C CA . ASP A 1 328 ? -6.716 -16.631 4.382 1.00 67.19 328 ASP A CA 1
ATOM 2521 C C . ASP A 1 328 ? -6.959 -16.052 5.766 1.00 67.19 328 ASP A C 1
ATOM 2523 O O . ASP A 1 328 ? -6.135 -16.132 6.674 1.00 67.19 328 ASP A O 1
ATOM 2527 N N . PHE A 1 329 ? -8.091 -15.379 5.901 1.00 60.19 329 PHE A N 1
ATOM 2528 C CA . PHE A 1 329 ? -8.684 -15.312 7.208 1.00 60.19 329 PHE A CA 1
ATOM 2529 C C . PHE A 1 329 ? -9.296 -16.686 7.444 1.00 60.19 329 PHE A C 1
ATOM 2531 O O . PHE A 1 329 ? -10.080 -17.160 6.621 1.00 60.19 329 PHE A O 1
ATOM 2538 N N . GLU A 1 330 ? -9.056 -17.270 8.606 1.00 42.62 330 GLU A N 1
ATOM 2539 C CA . GLU A 1 330 ? -10.160 -17.938 9.286 1.00 42.62 330 GLU A CA 1
ATOM 2540 C C . GLU A 1 330 ? -11.216 -16.856 9.587 1.00 42.62 330 GLU A C 1
ATOM 2542 O O . GLU A 1 330 ? -11.308 -16.312 10.680 1.00 42.62 330 GLU A O 1
ATOM 2547 N N . LEU A 1 331 ? -11.932 -16.425 8.551 1.00 42.28 331 LEU A N 1
ATOM 2548 C CA . LEU A 1 331 ? -13.267 -15.884 8.672 1.00 42.28 331 LEU A CA 1
ATOM 2549 C C . LEU A 1 331 ? -14.133 -17.107 8.394 1.00 42.28 331 LEU A C 1
ATOM 2551 O O . LEU A 1 331 ? -14.036 -17.637 7.278 1.00 42.28 331 LEU A O 1
ATOM 2555 N N . PRO A 1 332 ? -14.904 -17.608 9.374 1.00 31.95 332 PRO A N 1
ATOM 2556 C CA . PRO A 1 332 ? -15.850 -18.671 9.100 1.00 31.95 332 PRO A CA 1
ATOM 2557 C C . PRO A 1 332 ? -16.661 -18.264 7.868 1.00 31.95 332 PRO A C 1
ATOM 2559 O O . PRO A 1 332 ? -17.079 -17.109 7.741 1.00 31.95 332 PR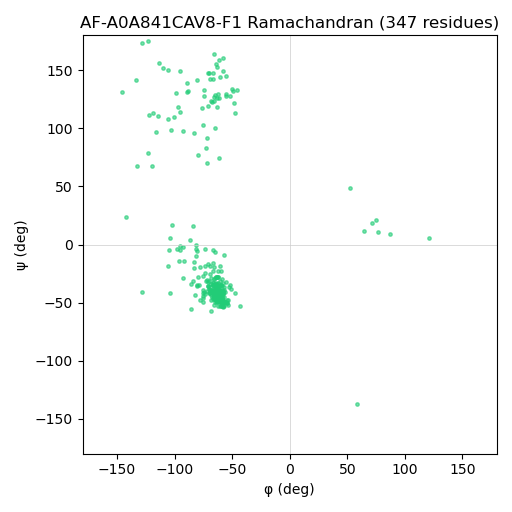O A O 1
ATOM 2562 N N . ALA A 1 333 ? -16.794 -19.178 6.903 1.00 31.56 333 ALA A N 1
ATOM 2563 C CA . ALA A 1 333 ? -17.624 -18.933 5.731 1.00 31.56 333 ALA A CA 1
ATOM 2564 C C . ALA A 1 333 ? -18.993 -18.433 6.220 1.00 31.56 333 ALA A C 1
ATOM 2566 O O . ALA A 1 333 ? -19.520 -19.023 7.168 1.00 31.56 333 ALA A O 1
ATOM 2567 N N . PRO A 1 334 ? -19.569 -17.365 5.635 1.00 36.00 334 PRO A N 1
ATOM 2568 C CA . PRO A 1 334 ? -20.878 -16.914 6.074 1.00 36.00 334 PRO A CA 1
ATOM 2569 C C . PRO A 1 334 ? -21.836 -18.105 5.955 1.00 36.00 334 PRO A C 1
ATOM 2571 O O . PRO A 1 334 ? -21.873 -18.725 4.882 1.00 36.00 334 PRO A O 1
ATOM 2574 N N . PRO A 1 335 ? -22.585 -18.465 7.013 1.00 36.94 335 PRO A N 1
ATOM 2575 C CA . PRO A 1 335 ? -23.663 -19.414 6.841 1.00 36.94 335 PRO A CA 1
ATOM 2576 C C . PRO A 1 335 ? -24.575 -18.848 5.754 1.00 36.94 335 PRO A C 1
ATOM 2578 O O . PRO A 1 335 ? -24.945 -17.670 5.774 1.00 36.94 335 PRO A O 1
ATOM 2581 N N . VAL A 1 336 ? -24.889 -19.675 4.757 1.00 45.00 336 VAL A N 1
ATOM 2582 C CA . VAL A 1 336 ? -25.915 -19.367 3.759 1.00 45.00 336 VAL A CA 1
ATOM 2583 C C . VAL A 1 336 ? -27.259 -19.481 4.474 1.00 45.00 336 VAL A C 1
ATOM 2585 O O . VAL A 1 336 ? -28.007 -20.431 4.273 1.00 45.00 336 VAL A O 1
ATOM 2588 N N . GLU A 1 337 ? -27.541 -18.544 5.373 1.00 48.91 337 GLU A N 1
ATOM 2589 C CA . GLU A 1 337 ? -28.862 -18.379 5.953 1.00 48.91 337 GLU A CA 1
ATOM 2590 C C . GLU A 1 337 ? -29.588 -17.252 5.214 1.00 48.91 337 GLU A C 1
ATOM 2592 O O . GLU A 1 337 ? -29.023 -16.176 4.985 1.00 48.91 337 GLU A O 1
ATOM 2597 N N . PRO A 1 338 ? -30.836 -17.488 4.778 1.00 40.50 338 PRO A N 1
ATOM 2598 C CA . PRO A 1 338 ? -31.617 -16.470 4.104 1.00 40.50 338 PRO A CA 1
ATOM 2599 C C . PRO A 1 338 ? -31.855 -15.289 5.050 1.00 40.50 338 PRO A C 1
ATOM 2601 O O . PRO A 1 338 ? -32.320 -15.460 6.176 1.00 40.50 338 PRO A O 1
ATOM 2604 N N . VAL A 1 339 ? -31.559 -14.080 4.565 1.00 50.06 339 VAL A N 1
ATOM 2605 C CA . VAL A 1 339 ? -31.867 -12.814 5.244 1.00 50.06 339 VAL A CA 1
ATOM 2606 C C . VAL A 1 339 ? -33.334 -12.840 5.697 1.00 50.06 339 VAL A C 1
ATOM 2608 O O . VAL A 1 339 ? -34.210 -13.002 4.841 1.00 50.06 339 VAL A O 1
ATOM 2611 N N . PRO A 1 340 ? -33.642 -12.685 6.999 1.00 45.19 340 PRO A N 1
ATOM 2612 C CA . PRO A 1 340 ? -35.022 -12.669 7.454 1.00 45.19 340 PRO A CA 1
ATOM 2613 C C . PRO A 1 340 ? -35.751 -11.473 6.836 1.00 45.19 340 PRO A C 1
ATOM 2615 O O . PRO A 1 340 ? -35.308 -10.327 6.929 1.00 45.19 340 PRO A O 1
ATOM 2618 N N . ASP A 1 341 ? -36.872 -11.758 6.176 1.00 48.22 341 ASP A N 1
ATOM 2619 C CA . ASP A 1 341 ? -37.723 -10.766 5.527 1.00 48.22 341 ASP A CA 1
ATOM 2620 C C . ASP A 1 341 ? -38.344 -9.825 6.574 1.00 48.22 341 ASP A C 1
ATOM 2622 O O . ASP A 1 341 ? -39.330 -10.145 7.243 1.00 48.22 341 ASP A O 1
ATOM 2626 N N . VAL A 1 342 ? -37.759 -8.634 6.712 1.00 54.50 342 VAL A N 1
ATOM 2627 C CA . VAL A 1 342 ? -38.212 -7.579 7.635 1.00 54.50 342 VAL A CA 1
ATOM 2628 C C . VAL A 1 342 ? -39.587 -7.007 7.229 1.00 54.50 342 VAL A C 1
ATOM 2630 O O . VAL A 1 342 ? -40.175 -6.232 7.980 1.00 54.50 342 VAL A O 1
ATOM 2633 N N . ARG A 1 343 ? -40.183 -7.410 6.093 1.00 48.50 343 ARG A N 1
ATOM 2634 C CA . ARG A 1 343 ? -41.499 -6.900 5.659 1.00 48.50 343 ARG A CA 1
ATOM 2635 C C . ARG A 1 343 ? -42.714 -7.567 6.310 1.00 48.50 343 ARG A C 1
ATOM 2637 O O . ARG A 1 343 ? -43.826 -7.110 6.064 1.00 48.50 343 ARG A O 1
ATOM 2644 N N . LYS A 1 344 ? -42.558 -8.596 7.153 1.00 46.88 344 LYS A N 1
ATOM 2645 C CA . LYS A 1 344 ? -43.706 -9.336 7.733 1.00 46.88 344 LYS A CA 1
ATOM 2646 C C . LYS A 1 344 ? -44.072 -9.007 9.185 1.00 46.88 344 LYS A C 1
ATOM 2648 O O . LYS A 1 344 ? -44.826 -9.753 9.802 1.00 46.88 344 LYS A O 1
ATOM 2653 N N . LYS A 1 345 ? -43.608 -7.885 9.741 1.00 44.41 345 LYS A N 1
ATOM 2654 C CA . LYS A 1 345 ? -44.098 -7.372 11.036 1.00 44.41 345 LYS A CA 1
ATOM 2655 C C . LYS A 1 345 ? -44.711 -5.981 10.892 1.00 44.41 345 LYS A C 1
ATOM 2657 O O . LYS A 1 345 ? -44.199 -5.006 11.426 1.00 44.41 345 LYS A O 1
ATOM 2662 N N . VAL A 1 346 ? -45.838 -5.909 10.192 1.00 44.56 346 VAL A N 1
ATOM 2663 C CA . VAL A 1 346 ? -46.856 -4.888 10.464 1.00 44.56 346 VAL A CA 1
ATOM 2664 C C . VAL A 1 346 ? -48.115 -5.659 10.854 1.00 44.56 346 VAL A C 1
ATOM 2666 O O . VAL A 1 346 ? -48.620 -6.409 10.018 1.00 44.56 346 VAL A O 1
ATOM 2669 N N . PRO A 1 347 ? -48.589 -5.577 12.107 1.00 45.34 347 PRO A N 1
ATOM 2670 C CA . PRO A 1 347 ? -49.875 -6.155 12.456 1.00 45.34 347 PRO A CA 1
ATOM 2671 C C . PRO A 1 347 ? -50.962 -5.349 11.740 1.00 45.34 347 PRO A C 1
ATOM 2673 O O . PRO A 1 347 ? -51.033 -4.129 11.886 1.00 45.34 347 PRO A O 1
ATOM 2676 N N . SER A 1 348 ? -51.768 -6.027 10.926 1.00 48.06 348 SER A N 1
ATOM 2677 C CA . SER A 1 348 ? -53.010 -5.472 10.398 1.00 48.06 348 SER A CA 1
ATOM 2678 C C . SER A 1 348 ? -53.948 -5.192 11.570 1.00 48.06 348 SER A C 1
ATOM 2680 O O . SER A 1 348 ? -54.287 -6.122 12.307 1.00 48.06 348 SER A O 1
ATOM 2682 N N . ALA A 1 349 ? -54.308 -3.921 11.745 1.00 45.56 349 ALA A N 1
ATOM 2683 C CA . ALA A 1 349 ? -55.502 -3.530 12.484 1.00 45.56 349 ALA A CA 1
ATOM 2684 C C . ALA A 1 349 ? -56.760 -3.965 11.723 1.00 45.56 349 ALA A C 1
ATOM 2686 O O . ALA A 1 349 ? -56.695 -3.988 10.468 1.00 45.56 349 ALA A O 1
#

Secondary structure (DSSP, 8-state):
-HHHHHHHHHHHHHHHHHHHHHHHHHHHHT---SS--HHHHHHHHHHHHHHHHHHTTS-HHHHHHHHHTHHHHHHHHHHHHHHHHHHHHHHHHHHHTTPPPPPHHHHHHHHTT---GGGHHHHHHHHHHHHHHHHHHHHHHHHHHHHHHHHHHHHHHHHHHPPSS--HHHHHHHHHHTT-HHHHHHHHHHHHHHHHHHHHHHHH-GGGGGPPPSSSS-HHHHHHHHHHHHHHHHHH-TTTS-TTHHHHHHHHHHHHHHHHHHTT--PPP-S---TT-TT--HHHHHHHHHHTT----S-HHHHHHHHHHHHTTTHHHHHHHHHHHT-----PPPP-PPPP-GGG-----

Nearest PDB structures (foldseek):
  6of3-assembly1_D  TM=2.225E-01  e=7.470E+00  Thermochaetoides thermophila DSM 1495

pLDDT: mean 86.43, std 13.91, range [31.56, 98.62]

Foldseek 3Di:
DVVVVVLVVLLVVLVVLLVLLVVLLCQLQPNLDLAHHPLLLVLLCVLCVPQVVVLVPDDPVVSLVSLQVSLVRSLVSSLVSSLVSLLSSLLSNCVSQVDDRADPVNSVCLLVLNQDPSSNVSSVVSNVSNVVSVVS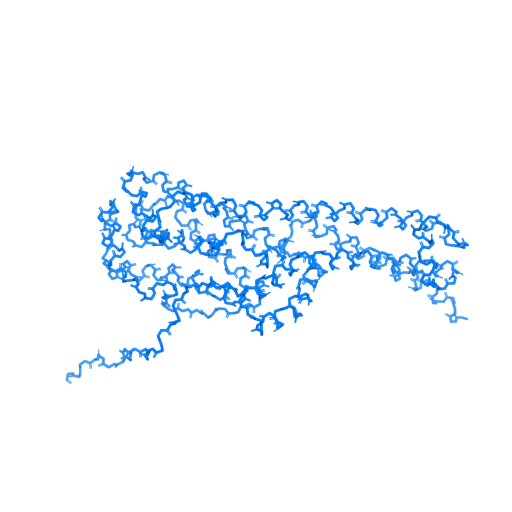SVSVVVLLVVLLCLLQVVVVVLVVPFDPPQALLRVLLVCLLVPDLPVLLVVLVVLLVSLLSLLSVCNSRVSSLSNDHPDLCDSLNVLLSNLLNLLLLCLFPVPSRHPSSVSSLVSLLVSLVSNCVSLVHDQDQDQADCQLPVVPDVVVSNVSNVVSPRDRPDDSVSSRNSSRVSCSSHRSSSVSSCVSNVSDDPPPDPPPDDDPDPPPPDDDD